Protein 4V0K (pdb70)

GO terms:
  GO:0005515 protein binding (F, IPI)

InterPro domains:
  IPR005225 Small GTP-binding domain [TIGR00231] (16-172)
  IPR006689 Small GTPase superfamily, ARF/SAR type [PF00025] (7-178)
  IPR006689 Small GTPase superfamily, ARF/SAR type [PR00328] (19-42)
  IPR006689 Small GTPase superfamily, ARF/SAR type [PR00328] (76-101)
  IPR006689 Small GTPase superfamily, ARF/SAR type [PR00328] (121-142)
  IPR006689 Small GTPase superfamily, ARF/SAR type [SM00178] (1-179)
  IPR024156 Small GTPase superfamily, ARF type [PTHR11711] (5-176)
  IPR027417 P-loop containing nucleoside triphosphate hydrolase [G3DSA:3.40.50.300] (5-180)
  IPR027417 P-loop containing nucleoside triphosphate hydrolase [SSF52540] (14-179)

Solvent-accessible surface area: 15729 Å² total; per-residue (Å²): 114,42,32,2,3,0,0,0,7,50,99,4,16,6,100,57,0,4,122,125,38,71,101,48,104,51,81,108,19,127,106,65,102,27,20,2,18,9,5,57,0,36,49,52,49,73,80,38,98,82,1,24,123,77,0,144,103,0,25,0,0,0,0,1,6,18,1,28,36,67,144,76,7,104,65,4,83,61,1,3,53,68,0,36,165,47,112,60,12,120,140,19,10,1,0,1,0,1,4,43,80,79,72,133,104,26,34,59,41,114,79,0,11,145,37,1,14,0,90,116,15,47,37,13,47,48,32,10,3,49,0,15,5,141,87,14,100,17,4,96,140,0,16,79,30,5,49,92,18,50,145,120,43,36,2,3,0,0,0,10,52,103,3,16,6,102,56,0,6,79,121,24,94,85,62,129,104,91,92,92,176,123,76,124,96,140,46,41,68,39,82,74,23,125,67,62,110,27,29,2,13,9,4,56,1,38,49,51,52,179,49,38,97,78,1,26,112,88,0,134,99,0,30,0,0,0,0,1,5,19,2,28,39,61,151,76,8,105,63,4,88,59,1,3,53,67,0,34,169,48,111,60,12,119,138,18,7,0,0,0,0,1,4,42,46,52,70,61,110,26,37,21,11,76,81,0,8,138,30,1,15,0,105,116,15,183,69,27,58,60,52,8,19,38,0,15,4,134,84,16,72,22,4,95,60,0,15,78,33,7,51,126,90,48,147

Structure (mmCIF, N/CA/C/O backbone):
data_4V0K
#
_entry.id   4V0K
#
_cell.length_a   65.725
_cell.length_b   65.725
_cell.length_c   185.377
_cell.angle_alpha   90.00
_cell.angle_beta   90.00
_cell.angle_gamma   120.00
#
_symmetry.space_group_name_H-M   'P 32 2 1'
#
loop_
_entity.id
_entity.type
_entity.pdbx_description
1 polymer 'ARF-LIKE SMALL GTPASE'
2 non-polymer "GUANOSINE-5'-DIPHOSPHATE"
3 non-polymer 'CADMIUM ION'
4 water water
#
loop_
_atom_site.group_PDB
_atom_site.id
_atom_site.type_symbol
_atom_site.label_atom_id
_atom_site.label_alt_id
_atom_site.label_comp_id
_atom_site.label_asym_id
_atom_site.label_entity_id
_atom_site.label_seq_id
_atom_site.pdbx_PDB_ins_code
_atom_site.Cartn_x
_atom_site.Cartn_y
_atom_site.Cartn_z
_atom_site.occupancy
_atom_site.B_iso_or_equiv
_atom_site.auth_seq_id
_atom_site.auth_comp_id
_atom_site.auth_asym_id
_atom_site.auth_atom_id
_atom_site.pdbx_PDB_model_num
ATOM 1 N N . LYS A 1 6 ? 30.664 -20.556 -38.588 1.00 37.28 17 LYS A N 1
ATOM 2 C CA . LYS A 1 6 ? 31.340 -19.259 -38.619 1.00 36.19 17 LYS A CA 1
ATOM 3 C C . LYS A 1 6 ? 31.123 -18.426 -37.362 1.00 34.89 17 LYS A C 1
ATOM 4 O O . LYS A 1 6 ? 30.010 -18.325 -36.844 1.00 39.24 17 LYS A O 1
ATOM 6 N N . VAL A 1 7 ? 32.212 -17.868 -36.851 1.00 28.61 18 VAL A N 1
ATOM 7 C CA . VAL A 1 7 ? 32.133 -16.967 -35.719 1.00 25.86 18 VAL A CA 1
ATOM 8 C C . VAL A 1 7 ? 32.251 -15.553 -36.281 1.00 24.42 18 VAL A C 1
ATOM 9 O O . VAL A 1 7 ? 33.281 -15.196 -36.868 1.00 26.59 18 VAL A O 1
ATOM 13 N N . ASN A 1 8 ? 31.195 -14.759 -36.126 1.00 23.82 19 ASN A N 1
ATOM 14 C CA . ASN A 1 8 ? 31.157 -13.426 -36.706 1.00 23.90 19 ASN A CA 1
ATOM 15 C C . ASN A 1 8 ? 31.491 -12.337 -35.709 1.00 23.17 19 ASN A C 1
ATOM 16 O O . ASN A 1 8 ? 30.794 -12.163 -34.697 1.00 25.08 19 ASN A O 1
ATOM 21 N N . VAL A 1 9 ? 32.559 -11.600 -35.997 1.00 21.00 20 VAL A N 1
ATOM 22 C CA . VAL A 1 9 ? 32.970 -10.485 -35.144 1.00 20.61 20 VAL A CA 1
ATOM 23 C C . VAL A 1 9 ? 32.849 -9.199 -35.953 1.00 22.04 20 VAL A C 1
ATOM 24 O O . VAL A 1 9 ? 33.476 -9.078 -36.997 1.00 24.61 20 VAL A O 1
ATOM 28 N N . LEU A 1 10 ? 32.027 -8.252 -35.497 1.00 22.75 21 LEU A N 1
ATOM 29 C CA . LEU A 1 10 ? 31.946 -6.962 -36.172 1.00 21.88 21 LEU A CA 1
ATOM 30 C C . LEU A 1 10 ? 33.079 -6.080 -35.691 1.00 22.77 21 LEU A C 1
ATOM 31 O O . LEU A 1 10 ? 33.404 -6.076 -34.506 1.00 23.98 21 LEU A O 1
ATOM 36 N N . VAL A 1 11 ? 33.686 -5.347 -36.621 1.00 22.46 22 VAL A N 1
ATOM 37 C CA . VAL A 1 11 ? 34.718 -4.393 -36.259 1.00 23.12 22 VAL A CA 1
ATOM 38 C C . VAL A 1 11 ? 34.240 -3.033 -36.708 1.00 23.56 22 VAL A C 1
ATOM 39 O O . VAL A 1 11 ? 34.125 -2.774 -37.919 1.00 25.84 22 VAL A O 1
ATOM 43 N N . VAL A 1 12 ? 33.926 -2.181 -35.730 1.00 22.49 23 VAL A N 1
ATOM 44 C CA . VAL A 1 12 ? 33.169 -0.966 -35.977 1.00 23.20 23 VAL A CA 1
ATOM 45 C C . VAL A 1 12 ? 33.810 0.256 -35.330 1.00 23.70 23 VAL A C 1
ATOM 46 O O . VAL A 1 12 ? 34.891 0.171 -34.729 1.00 23.95 23 VAL A O 1
ATOM 50 N N . GLY A 1 13 ? 33.135 1.395 -35.450 1.00 23.43 24 GLY A N 1
ATOM 51 C CA . GLY A 1 13 ? 33.652 2.653 -34.955 1.00 24.39 24 GLY A CA 1
ATOM 52 C C . GLY A 1 13 ? 33.526 3.695 -36.046 1.00 25.44 24 GLY A C 1
ATOM 53 O O . GLY A 1 13 ? 33.219 3.365 -37.202 1.00 27.96 24 GLY A O 1
ATOM 54 N N . LEU A 1 14 ? 33.781 4.950 -35.705 1.00 26.16 25 LEU A N 1
ATOM 55 C CA . LEU A 1 14 ? 33.766 5.997 -36.714 1.00 27.67 25 LEU A CA 1
ATOM 56 C C . LEU A 1 14 ? 34.957 5.872 -37.648 1.00 29.59 25 LEU A C 1
ATOM 57 O O . LEU A 1 14 ? 35.943 5.201 -37.334 1.00 29.98 25 LEU A O 1
ATOM 62 N N . ASP A 1 15 ? 34.857 6.507 -38.811 1.00 30.98 26 ASP A N 1
ATOM 63 C CA . ASP A 1 15 ? 36.008 6.608 -39.693 1.00 32.92 26 ASP A CA 1
ATOM 64 C C . ASP A 1 15 ? 37.164 7.293 -38.968 1.00 33.53 26 ASP A C 1
ATOM 65 O O . ASP A 1 15 ? 36.930 8.116 -38.066 1.00 34.56 26 ASP A O 1
ATOM 70 N N . ASN A 1 16 ? 38.390 6.934 -39.357 1.00 30.29 27 ASN A N 1
ATOM 71 C CA . ASN A 1 16 ? 39.619 7.507 -38.803 1.00 31.31 27 ASN A CA 1
ATOM 72 C C . ASN A 1 16 ? 39.986 6.986 -37.423 1.00 29.89 27 ASN A C 1
ATOM 73 O O . ASN A 1 16 ? 40.930 7.477 -36.806 1.00 34.35 27 ASN A O 1
ATOM 78 N N . SER A 1 17 ? 39.245 5.994 -36.935 1.00 29.19 28 SER A N 1
ATOM 79 C CA . SER A 1 17 ? 39.523 5.444 -35.620 1.00 28.92 28 SER A CA 1
ATOM 80 C C . SER A 1 17 ? 40.740 4.521 -35.651 1.00 30.42 28 SER A C 1
ATOM 81 O O . SER A 1 17 ? 41.446 4.391 -34.644 1.00 29.44 28 SER A O 1
ATOM 84 N N . GLY A 1 18 ? 40.985 3.896 -36.801 1.00 31.33 29 GLY A N 1
ATOM 85 C CA . GLY A 1 18 ? 42.144 3.039 -36.981 1.00 31.63 29 GLY A CA 1
ATOM 86 C C . GLY A 1 18 ? 41.820 1.573 -37.211 1.00 31.05 29 GLY A C 1
ATOM 87 O O . GLY A 1 18 ? 42.715 0.725 -37.130 1.00 31.80 29 GLY A O 1
ATOM 88 N N . LYS A 1 19 ? 40.559 1.261 -37.508 1.00 30.10 30 LYS A N 1
ATOM 89 C CA . LYS A 1 19 ? 40.126 -0.138 -37.549 1.00 29.02 30 LYS A CA 1
ATOM 90 C C . LYS A 1 19 ? 40.745 -0.910 -38.708 1.00 30.71 30 LYS A C 1
ATOM 91 O O . LYS A 1 19 ? 41.106 -2.083 -38.561 1.00 30.34 30 LYS A O 1
ATOM 97 N N . THR A 1 20 ? 40.872 -0.275 -39.867 1.00 32.24 31 THR A N 1
ATOM 98 C CA . THR A 1 20 ? 41.501 -0.964 -40.991 1.00 33.96 31 THR A CA 1
ATOM 99 C C . THR A 1 20 ? 42.965 -1.279 -40.692 1.00 33.26 31 THR A C 1
ATOM 100 O O . THR A 1 20 ? 43.438 -2.383 -40.982 1.00 36.12 31 THR A O 1
ATOM 104 N N . THR A 1 21 ? 43.654 -0.328 -40.068 1.00 33.91 32 THR A N 1
ATOM 105 C CA . THR A 1 21 ? 45.047 -0.506 -39.674 1.00 35.07 32 THR A CA 1
ATOM 106 C C . THR A 1 21 ? 45.217 -1.654 -38.676 1.00 33.13 32 THR A C 1
ATOM 107 O O . THR A 1 21 ? 46.134 -2.478 -38.805 1.00 33.65 32 THR A O 1
ATOM 111 N N . ILE A 1 22 ? 44.320 -1.731 -37.698 1.00 32.61 33 ILE A N 1
ATOM 112 C CA . ILE A 1 22 ? 44.383 -2.794 -36.698 1.00 29.93 33 ILE A CA 1
ATOM 113 C C . ILE A 1 22 ? 44.109 -4.175 -37.290 1.00 31.81 33 ILE A C 1
ATOM 114 O O . ILE A 1 22 ? 44.850 -5.129 -37.034 1.00 32.69 33 ILE A O 1
ATOM 119 N N . ILE A 1 23 ? 43.058 -4.279 -38.097 1.00 31.95 34 ILE A N 1
ATOM 120 C CA . ILE A 1 23 ? 42.662 -5.573 -38.649 1.00 34.12 34 ILE A CA 1
ATOM 121 C C . ILE A 1 23 ? 43.674 -6.075 -39.679 1.00 35.65 34 ILE A C 1
ATOM 122 O O . ILE A 1 23 ? 43.840 -7.284 -39.859 1.00 37.49 34 ILE A O 1
ATOM 127 N N . GLU A 1 24 ? 44.391 -5.151 -40.312 1.00 35.83 35 GLU A N 1
ATOM 128 C CA . GLU A 1 24 ? 45.443 -5.528 -41.253 1.00 39.18 35 GLU A CA 1
ATOM 129 C C . GLU A 1 24 ? 46.528 -6.365 -40.563 1.00 39.71 35 GLU A C 1
ATOM 130 O O . GLU A 1 24 ? 47.108 -7.275 -41.173 1.00 41.95 35 GLU A O 1
ATOM 136 N N . ARG A 1 25 ? 46.773 -6.071 -39.288 1.00 41.21 36 ARG A N 1
ATOM 137 C CA . ARG A 1 25 ? 47.725 -6.816 -38.461 1.00 41.13 36 ARG A CA 1
ATOM 138 C C . ARG A 1 25 ? 47.314 -8.280 -38.355 1.00 39.86 36 ARG A C 1
ATOM 139 O O . ARG A 1 25 ? 48.157 -9.164 -38.217 1.00 40.98 36 ARG A O 1
ATOM 147 N N . LEU A 1 26 ? 46.008 -8.520 -38.372 1.00 39.50 37 LEU A N 1
ATOM 148 C CA . LEU A 1 26 ? 45.471 -9.842 -38.089 1.00 40.38 37 LEU A CA 1
ATOM 149 C C . LEU A 1 26 ? 45.458 -10.765 -39.307 1.00 42.55 37 LEU A C 1
ATOM 150 O O . LEU A 1 26 ? 45.418 -11.985 -39.163 1.00 43.32 37 LEU A O 1
ATOM 155 N N . LYS A 1 27 ? 45.434 -10.170 -40.496 1.00 43.60 38 LYS A N 1
ATOM 156 C CA . LYS A 1 27 ? 45.508 -10.911 -41.744 1.00 45.50 38 LYS A CA 1
ATOM 157 C C . LYS A 1 27 ? 45.731 -9.935 -42.892 1.00 47.36 38 LYS A C 1
ATOM 158 O O . LYS A 1 27 ? 44.794 -9.252 -43.321 1.00 49.26 38 LYS A O 1
ATOM 160 N N . GLY A 1 41 ? 29.618 5.099 -51.571 1.00 44.38 52 GLY A N 1
ATOM 161 C CA . GLY A 1 41 ? 28.511 4.730 -50.707 1.00 41.15 52 GLY A CA 1
ATOM 162 C C . GLY A 1 41 ? 28.980 3.968 -49.489 1.00 38.48 52 GLY A C 1
ATOM 163 O O . GLY A 1 41 ? 30.138 4.095 -49.084 1.00 38.55 52 GLY A O 1
ATOM 164 N N . PHE A 1 42 ? 28.085 3.188 -48.891 1.00 35.81 53 PHE A N 1
ATOM 165 C CA . PHE A 1 42 ? 28.457 2.350 -47.752 1.00 34.59 53 PHE A CA 1
ATOM 166 C C . PHE A 1 42 ? 29.301 1.145 -48.187 1.00 36.34 53 PHE A C 1
ATOM 167 O O . PHE A 1 42 ? 28.954 0.446 -49.143 1.00 38.99 53 PHE A O 1
ATOM 175 N N . THR A 1 43 ? 30.406 0.918 -47.476 1.00 36.73 54 THR A N 1
ATOM 176 C CA . THR A 1 43 ? 31.394 -0.104 -47.828 1.00 37.78 54 THR A CA 1
ATOM 177 C C . THR A 1 43 ? 31.770 -0.989 -46.645 1.00 36.73 54 THR A C 1
ATOM 178 O O . THR A 1 43 ? 31.871 -0.508 -45.513 1.00 38.29 54 THR A O 1
ATOM 182 N N . VAL A 1 44 ? 31.925 -2.290 -46.901 1.00 36.32 55 VAL A N 1
ATOM 183 C CA . VAL A 1 44 ? 32.344 -3.228 -45.868 1.00 36.64 55 VAL A CA 1
ATOM 184 C C . VAL A 1 44 ? 33.564 -4.031 -46.339 1.00 37.65 55 VAL A C 1
ATOM 185 O O . VAL A 1 44 ? 33.700 -4.326 -47.532 1.00 39.02 55 VAL A O 1
ATOM 189 N N . ASP A 1 45 ? 34.449 -4.380 -45.410 1.00 36.90 56 ASP A N 1
ATOM 190 C CA . ASP A 1 45 ? 35.544 -5.301 -45.701 1.00 35.79 56 ASP A CA 1
ATOM 191 C C . ASP A 1 45 ? 35.417 -6.564 -44.857 1.00 36.10 56 ASP A C 1
ATOM 192 O O . ASP A 1 45 ? 34.962 -6.526 -43.712 1.00 36.16 56 ASP A O 1
ATOM 197 N N . GLU A 1 46 ? 35.790 -7.688 -45.450 1.00 36.44 57 GLU A N 1
ATOM 198 C CA . GLU A 1 46 ? 35.733 -8.964 -44.764 1.00 36.43 57 GLU A CA 1
ATOM 199 C C . GLU A 1 46 ? 37.113 -9.577 -44.604 1.00 34.23 57 GLU A C 1
ATOM 200 O O . GLU A 1 46 ? 37.898 -9.640 -45.561 1.00 36.11 57 GLU A O 1
ATOM 206 N N . VAL A 1 47 ? 37.417 -10.021 -43.389 1.00 29.41 58 VAL A N 1
ATOM 207 C CA . VAL A 1 47 ? 38.695 -10.662 -43.134 1.00 27.43 58 VAL A CA 1
ATOM 208 C C . VAL A 1 47 ? 38.468 -11.990 -42.420 1.00 26.86 58 VAL A C 1
ATOM 209 O O . VAL A 1 47 ? 37.905 -12.034 -41.319 1.00 26.60 58 VAL A O 1
ATOM 213 N N . GLU A 1 48 ? 38.925 -13.058 -43.071 1.00 27.12 59 GLU A N 1
ATOM 214 C CA . GLU A 1 48 ? 38.774 -14.421 -42.596 1.00 29.72 59 GLU A CA 1
ATOM 215 C C . GLU A 1 48 ? 39.986 -14.889 -41.850 1.00 30.01 59 GLU A C 1
ATOM 216 O O . GLU A 1 48 ? 41.108 -14.706 -42.327 1.00 32.73 59 GLU A O 1
ATOM 222 N N . LYS A 1 49 ? 39.767 -15.557 -40.727 1.00 29.42 60 LYS A N 1
ATOM 223 C CA . LYS A 1 49 ? 40.854 -16.202 -40.017 1.00 30.07 60 LYS A CA 1
ATOM 224 C C . LYS A 1 49 ? 40.294 -17.506 -39.457 1.00 31.09 60 LYS A C 1
ATOM 225 O O . LYS A 1 49 ? 39.833 -17.557 -38.316 1.00 31.98 60 LYS A O 1
ATOM 231 N N . GLY A 1 50 ? 40.304 -18.552 -40.284 1.00 31.32 61 GLY A N 1
ATOM 232 C CA . GLY A 1 50 ? 39.673 -19.811 -39.907 1.00 31.07 61 GLY A CA 1
ATOM 233 C C . GLY A 1 50 ? 38.181 -19.595 -39.729 1.00 31.50 61 GLY A C 1
ATOM 234 O O . GLY A 1 50 ? 37.558 -18.922 -40.547 1.00 34.61 61 GLY A O 1
ATOM 235 N N . PRO A 1 51 ? 37.599 -20.142 -38.649 1.00 29.92 62 PRO A N 1
ATOM 236 C CA . PRO A 1 51 ? 36.171 -19.949 -38.378 1.00 29.63 62 PRO A CA 1
ATOM 237 C C . PRO A 1 51 ? 35.841 -18.498 -38.031 1.00 27.63 62 PRO A C 1
ATOM 238 O O . PRO A 1 51 ? 34.666 -18.141 -38.097 1.00 30.04 62 PRO A O 1
ATOM 242 N N . LEU A 1 52 ? 36.833 -17.675 -37.690 1.00 26.92 63 LEU A N 1
ATOM 243 C CA . LEU A 1 52 ? 36.534 -16.263 -37.425 1.00 26.48 63 LEU A CA 1
ATOM 244 C C . LEU A 1 52 ? 36.373 -15.502 -38.716 1.00 27.15 63 LEU A C 1
ATOM 245 O O . LEU A 1 52 ? 37.201 -15.606 -39.617 1.00 28.37 63 LEU A O 1
ATOM 250 N N . THR A 1 53 ? 35.320 -14.698 -38.782 1.00 24.26 64 THR A N 1
ATOM 251 C CA . THR A 1 53 ? 35.188 -13.707 -39.836 1.00 25.60 64 THR A CA 1
ATOM 252 C C . THR A 1 53 ? 34.978 -12.346 -39.229 1.00 24.34 64 THR A C 1
ATOM 253 O O . THR A 1 53 ? 34.046 -12.161 -38.443 1.00 25.47 64 THR A O 1
ATOM 257 N N . PHE A 1 54 ? 35.865 -11.415 -39.576 1.00 23.66 65 PHE A N 1
ATOM 258 C CA . PHE A 1 54 ? 35.732 -10.018 -39.195 1.00 24.69 65 PHE A CA 1
ATOM 259 C C . PHE A 1 54 ? 34.960 -9.283 -40.284 1.00 26.00 65 PHE A C 1
ATOM 260 O O . PHE A 1 54 ? 35.346 -9.317 -41.455 1.00 28.70 65 PHE A O 1
ATOM 268 N N . THR A 1 55 ? 33.859 -8.637 -39.897 1.00 24.93 66 THR A N 1
ATOM 269 C CA . THR A 1 55 ? 33.111 -7.763 -40.782 1.00 25.83 66 THR A CA 1
ATOM 270 C C . THR A 1 55 ? 33.410 -6.341 -40.338 1.00 27.04 66 THR A C 1
ATOM 271 O O . THR A 1 55 ? 33.054 -5.941 -39.228 1.00 28.36 66 THR A O 1
ATOM 275 N N . VAL A 1 56 ? 34.103 -5.606 -41.204 1.00 27.55 67 VAL A N 1
ATOM 276 C CA . VAL A 1 56 ? 34.709 -4.339 -40.826 1.00 27.62 67 VAL A CA 1
ATOM 277 C C . VAL A 1 56 ? 34.043 -3.182 -41.554 1.00 28.94 67 VAL A C 1
ATOM 278 O O . VAL A 1 56 ? 34.004 -3.160 -42.789 1.00 32.29 67 VAL A O 1
ATOM 282 N N . PHE A 1 57 ? 33.535 -2.208 -40.808 1.00 27.88 68 PHE A N 1
ATOM 283 C CA . PHE A 1 57 ? 32.873 -1.071 -41.442 1.00 27.26 68 PHE A CA 1
ATOM 284 C C . PHE A 1 57 ? 32.896 0.172 -40.566 1.00 28.95 68 PHE A C 1
ATOM 285 O O . PHE A 1 57 ? 33.061 0.081 -39.353 1.00 28.18 68 PHE A O 1
ATOM 293 N N . ASP A 1 58 ? 32.716 1.330 -41.198 1.00 29.88 69 ASP A N 1
ATOM 294 C CA . ASP A 1 58 ? 32.667 2.609 -40.491 1.00 29.43 69 ASP A CA 1
ATOM 295 C C . ASP A 1 58 ? 31.241 2.999 -40.135 1.00 29.83 69 ASP A C 1
ATOM 296 O O . ASP A 1 58 ? 30.315 2.821 -40.936 1.00 31.78 69 ASP A O 1
ATOM 301 N N . MET A 1 59 ? 31.077 3.540 -38.929 1.00 28.28 70 MET A N 1
ATOM 302 C CA . MET A 1 59 ? 29.782 4.035 -38.478 1.00 26.99 70 MET A CA 1
ATOM 303 C C . MET A 1 59 ? 29.669 5.534 -38.715 1.00 29.99 70 MET A C 1
ATOM 304 O O . MET A 1 59 ? 29.162 6.276 -37.882 1.00 30.95 70 MET A O 1
ATOM 309 N N . SER A 1 60 ? 30.143 5.966 -39.869 1.00 31.34 71 SER A N 1
ATOM 310 C CA . SER A 1 60 ? 30.098 7.367 -40.242 1.00 33.72 71 SER A CA 1
ATOM 311 C C . SER A 1 60 ? 28.849 7.689 -41.059 1.00 32.31 71 SER A C 1
ATOM 312 O O . SER A 1 60 ? 28.272 6.806 -41.698 1.00 32.65 71 SER A O 1
ATOM 315 N N . GLY A 1 61 ? 28.427 8.952 -41.021 1.00 30.53 72 GLY A N 1
ATOM 316 C CA . GLY A 1 61 ? 27.305 9.395 -41.829 1.00 29.97 72 GLY A CA 1
ATOM 317 C C . GLY A 1 61 ? 25.972 9.462 -41.104 1.00 30.64 72 GLY A C 1
ATOM 318 O O . GLY A 1 61 ? 24.949 9.807 -41.711 1.00 32.66 72 GLY A O 1
ATOM 319 N N . ALA A 1 62 ? 25.983 9.146 -39.809 1.00 30.04 73 ALA A N 1
ATOM 320 C CA . ALA A 1 62 ? 24.755 9.113 -39.008 1.00 29.42 73 ALA A CA 1
ATOM 321 C C . ALA A 1 62 ? 23.675 8.238 -39.645 1.00 30.30 73 ALA A C 1
ATOM 322 O O . ALA A 1 62 ? 23.919 7.073 -39.938 1.00 30.63 73 ALA A O 1
ATOM 324 N N . GLY A 1 63 ? 22.480 8.788 -39.838 1.00 31.21 74 GLY A N 1
ATOM 325 C CA . GLY A 1 63 ? 21.375 8.015 -40.382 1.00 31.42 74 GLY A CA 1
ATOM 326 C C . GLY A 1 63 ? 21.463 7.625 -41.854 1.00 32.03 74 GLY A C 1
ATOM 327 O O . GLY A 1 63 ? 20.601 6.884 -42.333 1.00 34.63 74 GLY A O 1
ATOM 328 N N . ARG A 1 64 ? 22.479 8.100 -42.573 1.00 31.93 75 ARG A N 1
ATOM 329 C CA . ARG A 1 64 ? 22.588 7.838 -44.011 1.00 33.03 75 ARG A CA 1
ATOM 330 C C . ARG A 1 64 ? 22.651 6.351 -44.338 1.00 33.91 75 ARG A C 1
ATOM 331 O O . ARG A 1 64 ? 21.921 5.866 -45.210 1.00 36.03 75 ARG A O 1
ATOM 333 N N . TYR A 1 65 ? 23.533 5.635 -43.642 1.00 32.58 76 TYR A N 1
ATOM 334 C CA . TYR A 1 65 ? 23.753 4.212 -43.893 1.00 32.35 76 TYR A CA 1
ATOM 335 C C . TYR A 1 65 ? 23.490 3.318 -42.692 1.00 31.04 76 TYR A C 1
ATOM 336 O O . TYR A 1 65 ? 23.708 2.113 -42.771 1.00 32.09 76 TYR A O 1
ATOM 345 N N . ARG A 1 66 ? 23.072 3.906 -41.578 1.00 29.77 77 ARG A N 1
ATOM 346 C CA . ARG A 1 66 ? 22.944 3.158 -40.332 1.00 28.97 77 ARG A CA 1
ATOM 347 C C . ARG A 1 66 ? 22.082 1.911 -40.502 1.00 29.86 77 ARG A C 1
ATOM 348 O O . ARG A 1 66 ? 22.415 0.843 -39.998 1.00 29.74 77 ARG A O 1
ATOM 356 N N . THR A 1 67 ? 20.985 2.053 -41.236 1.00 31.79 78 THR A N 1
ATOM 357 C CA . THR A 1 67 ? 20.054 0.956 -41.451 1.00 31.70 78 THR A CA 1
ATOM 358 C C . THR A 1 67 ? 20.699 -0.201 -42.220 1.00 32.03 78 THR A C 1
ATOM 359 O O . THR A 1 67 ? 20.328 -1.360 -42.023 1.00 32.92 78 THR A O 1
ATOM 363 N N . LEU A 1 68 ? 21.663 0.104 -43.085 1.00 32.41 79 LEU A N 1
ATOM 364 C CA . LEU A 1 68 ? 22.407 -0.949 -43.765 1.00 30.92 79 LEU A CA 1
ATOM 365 C C . LEU A 1 68 ? 23.270 -1.748 -42.794 1.00 29.00 79 LEU A C 1
ATOM 366 O O . LEU A 1 68 ? 23.196 -2.982 -42.757 1.00 31.08 79 LEU A O 1
ATOM 371 N N . TRP A 1 69 ? 24.073 -1.066 -41.978 1.00 28.38 80 TRP A N 1
ATOM 372 C CA . TRP A 1 69 ? 24.995 -1.810 -41.123 1.00 26.67 80 TRP A CA 1
ATOM 373 C C . TRP A 1 69 ? 24.317 -2.561 -39.990 1.00 27.57 80 TRP A C 1
ATOM 374 O O . TRP A 1 69 ? 24.855 -3.553 -39.506 1.00 28.03 80 TRP A O 1
ATOM 385 N N . GLU A 1 70 ? 23.130 -2.112 -39.598 1.00 27.01 81 GLU A N 1
ATOM 386 C CA . GLU A 1 70 ? 22.371 -2.799 -38.562 1.00 26.20 81 GLU A CA 1
ATOM 387 C C . GLU A 1 70 ? 21.963 -4.203 -39.021 1.00 27.54 81 GLU A C 1
ATOM 388 O O . GLU A 1 70 ? 21.644 -5.071 -38.196 1.00 28.69 81 GLU A O 1
ATOM 394 N N . GLN A 1 71 ? 22.001 -4.441 -40.332 1.00 27.29 82 GLN A N 1
ATOM 395 C CA . GLN A 1 71 ? 21.711 -5.763 -40.870 1.00 29.22 82 GLN A CA 1
ATOM 396 C C . GLN A 1 71 ? 22.785 -6.779 -40.486 1.00 28.63 82 GLN A C 1
ATOM 397 O O . GLN A 1 71 ? 22.548 -7.985 -40.570 1.00 30.84 82 GLN A O 1
ATOM 403 N N . TYR A 1 72 ? 23.964 -6.310 -40.082 1.00 26.67 83 TYR A N 1
ATOM 404 C CA . TYR A 1 72 ? 25.028 -7.231 -39.668 1.00 25.76 83 TYR A CA 1
ATOM 405 C C . TYR A 1 72 ? 24.898 -7.654 -38.203 1.00 24.59 83 TYR A C 1
ATOM 406 O O . TYR A 1 72 ? 25.643 -8.518 -37.735 1.00 25.80 83 TYR A O 1
ATOM 415 N N . TYR A 1 73 ? 23.961 -7.054 -37.474 1.00 24.32 84 TYR A N 1
ATOM 416 C CA . TYR A 1 73 ? 23.872 -7.308 -36.034 1.00 22.03 84 TYR A CA 1
ATOM 417 C C . TYR A 1 73 ? 23.385 -8.706 -35.682 1.00 24.46 84 TYR A C 1
ATOM 418 O O . TYR A 1 73 ? 23.912 -9.333 -34.757 1.00 23.97 84 TYR A O 1
ATOM 427 N N . ARG A 1 74 ? 22.392 -9.198 -36.420 1.00 25.77 85 ARG A N 1
ATOM 428 C CA . ARG A 1 74 ? 21.713 -10.444 -36.056 1.00 26.91 85 ARG A CA 1
ATOM 429 C C . ARG A 1 74 ? 22.658 -11.628 -35.841 1.00 27.69 85 ARG A C 1
ATOM 430 O O . ARG A 1 74 ? 22.485 -12.401 -34.890 1.00 28.10 85 ARG A O 1
ATOM 438 N N . GLU A 1 75 ? 23.669 -11.750 -36.698 1.00 25.62 86 GLU A N 1
ATOM 439 C CA . GLU A 1 75 ? 24.605 -12.866 -36.632 1.00 27.33 86 GLU A CA 1
ATOM 440 C C . GLU A 1 75 ? 25.889 -12.530 -35.863 1.00 24.94 86 GLU A C 1
ATOM 441 O O . GLU A 1 75 ? 26.780 -13.369 -35.749 1.00 25.23 86 GLU A O 1
ATOM 447 N N . ALA A 1 76 ? 25.985 -11.314 -35.327 1.00 23.58 87 ALA A N 1
ATOM 448 C CA . ALA A 1 76 ? 27.197 -10.903 -34.609 1.00 23.73 87 ALA A CA 1
ATOM 449 C C . ALA A 1 76 ? 27.410 -11.695 -33.317 1.00 22.74 87 ALA A C 1
ATOM 450 O O . ALA A 1 76 ? 26.519 -11.741 -32.463 1.00 25.01 87 ALA A O 1
ATOM 452 N N . ASP A 1 77 ? 28.599 -12.287 -33.166 1.00 21.80 88 ASP A N 1
ATOM 453 C CA . ASP A 1 77 ? 28.949 -13.047 -31.962 1.00 21.43 88 ASP A CA 1
ATOM 454 C C . ASP A 1 77 ? 29.810 -12.242 -31.004 1.00 20.95 88 ASP A C 1
ATOM 455 O O . ASP A 1 77 ? 30.020 -12.646 -29.854 1.00 21.88 88 ASP A O 1
ATOM 460 N N . ALA A 1 78 ? 30.321 -11.114 -31.483 1.00 20.49 89 ALA A N 1
ATOM 461 C CA . ALA A 1 78 ? 31.145 -10.220 -30.668 1.00 19.92 89 ALA A CA 1
ATOM 462 C C . ALA A 1 78 ? 31.371 -8.951 -31.460 1.00 18.79 89 ALA A C 1
ATOM 463 O O . ALA A 1 78 ? 31.167 -8.928 -32.688 1.00 20.23 89 ALA A O 1
ATOM 465 N N . VAL A 1 79 ? 31.788 -7.896 -30.768 1.00 19.50 90 VAL A N 1
ATOM 466 C CA . VAL A 1 79 ? 32.043 -6.616 -31.412 1.00 19.93 90 VAL A CA 1
ATOM 467 C C . VAL A 1 79 ? 33.394 -6.079 -30.980 1.00 19.35 90 VAL A C 1
ATOM 468 O O . VAL A 1 79 ? 33.739 -6.134 -29.797 1.00 19.76 90 VAL A O 1
ATOM 472 N N . VAL A 1 80 ? 34.151 -5.565 -31.950 1.00 18.65 91 VAL A N 1
ATOM 473 C CA . VAL A 1 80 ? 35.339 -4.774 -31.662 1.00 19.21 91 VAL A CA 1
ATOM 474 C C . VAL A 1 80 ? 34.986 -3.346 -32.006 1.00 20.05 91 VAL A C 1
ATOM 475 O O . VAL A 1 80 ? 34.700 -3.045 -33.168 1.00 21.10 91 VAL A O 1
ATOM 479 N N . PHE A 1 81 ? 34.971 -2.474 -31.002 1.00 18.61 92 PHE A N 1
ATOM 480 C CA . PHE A 1 81 ? 34.614 -1.073 -31.206 1.00 20.01 92 PHE A CA 1
ATOM 481 C C . PHE A 1 81 ? 35.878 -0.239 -31.114 1.00 20.97 92 PHE A C 1
ATOM 482 O O . PHE A 1 81 ? 36.456 -0.105 -30.034 1.00 21.54 92 PHE A O 1
ATOM 490 N N . VAL A 1 82 ? 36.314 0.306 -32.252 1.00 20.73 93 VAL A N 1
ATOM 491 C CA . VAL A 1 82 ? 37.562 1.049 -32.307 1.00 22.57 93 VAL A CA 1
ATOM 492 C C . VAL A 1 82 ? 37.315 2.547 -32.164 1.00 23.67 93 VAL A C 1
ATOM 493 O O . VAL A 1 82 ? 36.483 3.111 -32.870 1.00 25.75 93 VAL A O 1
ATOM 497 N N . VAL A 1 83 ? 38.036 3.180 -31.241 1.00 23.64 94 VAL A N 1
ATOM 498 C CA . VAL A 1 83 ? 37.892 4.603 -30.966 1.00 25.44 94 VAL A CA 1
ATOM 499 C C . VAL A 1 83 ? 39.241 5.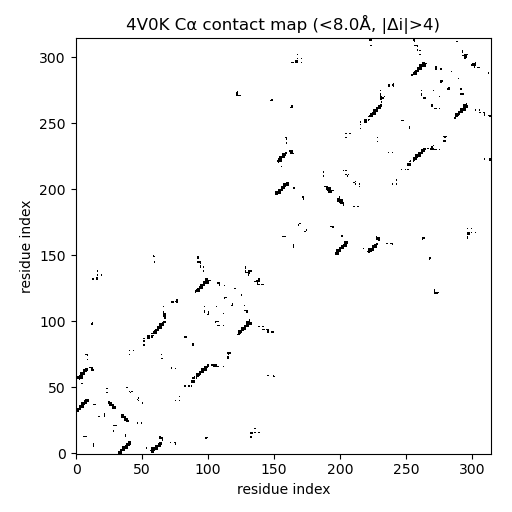316 -31.093 1.00 26.08 94 VAL A C 1
ATOM 500 O O . VAL A 1 83 ? 40.261 4.802 -30.631 1.00 26.57 94 VAL A O 1
ATOM 504 N N . ASP A 1 84 ? 39.253 6.482 -31.737 1.00 26.47 95 ASP A N 1
ATOM 505 C CA . ASP A 1 84 ? 40.426 7.347 -31.707 1.00 29.30 95 ASP A CA 1
ATOM 506 C C . ASP A 1 84 ? 40.480 8.034 -30.344 1.00 28.94 95 ASP A C 1
ATOM 507 O O . ASP A 1 84 ? 39.681 8.941 -30.067 1.00 29.80 95 ASP A O 1
ATOM 512 N N . SER A 1 85 ? 41.442 7.618 -29.522 1.00 30.88 96 SER A N 1
ATOM 513 C CA . SER A 1 85 ? 41.593 8.101 -28.151 1.00 32.13 96 SER A CA 1
ATOM 514 C C . SER A 1 85 ? 41.827 9.599 -28.057 1.00 32.37 96 SER A C 1
ATOM 515 O O . SER A 1 85 ? 41.649 10.187 -26.989 1.00 34.36 96 SER A O 1
ATOM 518 N N . ALA A 1 86 ? 42.257 10.197 -29.164 1.00 31.88 97 ALA A N 1
ATOM 519 C CA . ALA A 1 86 ? 42.665 11.597 -29.202 1.00 34.49 97 ALA A CA 1
ATOM 520 C C . ALA A 1 86 ? 41.654 12.524 -29.897 1.00 36.03 97 ALA A C 1
ATOM 521 O O . ALA A 1 86 ? 41.962 13.687 -30.166 1.00 38.02 97 ALA A O 1
ATOM 523 N N . ASP A 1 87 ? 40.460 12.016 -30.196 1.00 34.96 98 ASP A N 1
ATOM 524 C CA . ASP A 1 87 ? 39.451 12.790 -30.934 1.00 33.80 98 ASP A CA 1
ATOM 525 C C . ASP A 1 87 ? 38.131 12.952 -30.169 1.00 33.36 98 ASP A C 1
ATOM 526 O O . ASP A 1 87 ? 37.217 12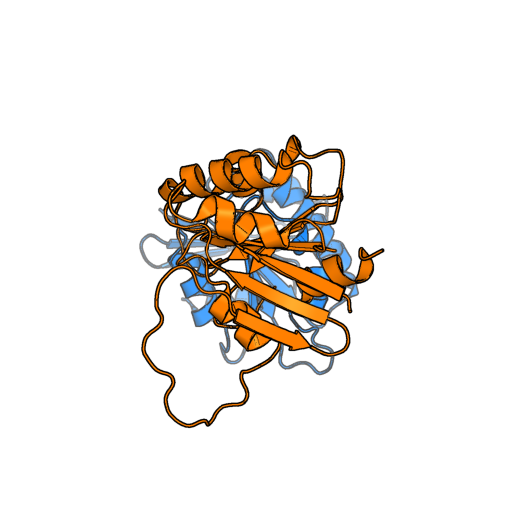.145 -30.326 1.00 31.68 98 ASP A O 1
ATOM 531 N N . LYS A 1 88 ? 38.047 13.989 -29.337 1.00 33.15 99 LYS A N 1
ATOM 532 C CA . LYS A 1 88 ? 36.883 14.218 -28.477 1.00 33.27 99 LYS A CA 1
ATOM 533 C C . LYS A 1 88 ? 35.565 14.433 -29.222 1.00 33.40 99 LYS A C 1
ATOM 534 O O . LYS A 1 88 ? 34.542 13.860 -28.854 1.00 32.42 99 LYS A O 1
ATOM 536 N N . LEU A 1 89 ? 35.596 15.245 -30.273 1.00 32.54 100 LEU A N 1
ATOM 537 C CA . LEU A 1 89 ? 34.394 15.571 -31.025 1.00 36.03 100 LEU A CA 1
ATOM 538 C C . LEU A 1 89 ? 33.714 14.345 -31.580 1.00 37.58 100 LEU A C 1
ATOM 539 O O . LEU A 1 89 ? 32.489 14.199 -31.525 1.00 38.82 100 LEU A O 1
ATOM 544 N N . ARG A 1 90 ? 34.531 13.458 -32.118 1.00 35.97 101 ARG A N 1
ATOM 545 C CA . ARG A 1 90 ? 33.995 12.283 -32.743 1.00 37.03 101 ARG A CA 1
ATOM 546 C C . ARG A 1 90 ? 33.613 11.266 -31.687 1.00 32.92 101 ARG A C 1
ATOM 547 O O . ARG A 1 90 ? 32.826 10.368 -31.943 1.00 36.16 101 ARG A O 1
ATOM 555 N N . MET A 1 91 ? 34.134 11.436 -30.477 1.00 28.56 102 MET A N 1
ATOM 556 C CA . MET A 1 91 ? 33.698 10.584 -29.388 1.00 27.92 102 MET A CA 1
ATOM 557 C C . MET A 1 91 ? 32.227 10.841 -29.048 1.00 25.18 102 MET A C 1
ATOM 558 O O . MET A 1 91 ? 31.528 9.941 -28.585 1.00 25.47 102 MET A O 1
ATOM 563 N N . VAL A 1 92 ? 31.752 12.062 -29.297 1.00 24.68 103 VAL A N 1
ATOM 564 C CA . VAL A 1 92 ? 30.335 12.366 -29.129 1.00 23.20 103 VAL A CA 1
ATOM 565 C C . VAL A 1 92 ? 29.496 11.529 -30.090 1.00 22.71 103 VAL A C 1
ATOM 566 O O . VAL A 1 92 ? 28.537 10.863 -29.681 1.00 22.07 103 VAL A O 1
ATOM 570 N N . VAL A 1 93 ? 29.882 11.525 -31.363 1.00 23.25 104 VAL A N 1
ATOM 571 C CA . VAL A 1 93 ? 29.158 10.741 -32.356 1.00 22.83 104 VAL A CA 1
ATOM 572 C C . VAL A 1 93 ? 29.376 9.244 -32.119 1.00 22.00 104 VAL A C 1
ATOM 573 O O . VAL A 1 93 ? 28.444 8.455 -32.274 1.00 22.32 104 VAL A O 1
ATOM 577 N N . ALA A 1 94 ? 30.588 8.851 -31.718 1.00 21.49 105 ALA A N 1
ATOM 578 C CA . ALA A 1 94 ? 30.859 7.449 -31.430 1.00 20.08 105 ALA A CA 1
ATOM 579 C C . ALA A 1 94 ? 29.941 6.914 -30.336 1.00 19.27 105 ALA A C 1
ATOM 580 O O . ALA A 1 94 ? 29.428 5.792 -30.445 1.00 19.55 105 ALA A O 1
ATOM 582 N N . ARG A 1 95 ? 29.748 7.701 -29.278 1.00 18.61 106 ARG A N 1
ATOM 583 C CA . ARG A 1 95 ? 28.848 7.304 -28.212 1.00 18.06 106 ARG A CA 1
ATOM 584 C C . ARG A 1 95 ? 27.426 7.082 -28.730 1.00 17.93 106 ARG A C 1
ATOM 585 O O . ARG A 1 95 ? 26.774 6.089 -28.399 1.00 18.69 106 ARG A O 1
ATOM 593 N N . ASP A 1 96 ? 26.950 8.005 -29.556 1.00 19.09 107 ASP A N 1
ATOM 594 C CA . ASP A 1 96 ? 25.627 7.878 -30.124 1.00 18.80 107 ASP A CA 1
ATOM 595 C C . ASP A 1 96 ? 25.483 6.599 -30.956 1.00 19.74 107 ASP A C 1
ATOM 596 O O . ASP A 1 96 ? 24.517 5.839 -30.792 1.00 20.42 107 ASP A O 1
ATOM 601 N N . GLU A 1 97 ? 26.444 6.345 -31.838 1.00 20.08 108 GLU A N 1
ATOM 602 C CA . GLU A 1 97 ? 26.341 5.167 -32.691 1.00 20.66 108 GLU A CA 1
ATOM 603 C C . GLU A 1 97 ? 26.432 3.891 -31.876 1.00 19.39 108 GLU A C 1
ATOM 604 O O . GLU A 1 97 ? 25.774 2.895 -32.195 1.00 20.36 108 GLU A O 1
ATOM 610 N N . MET A 1 98 ? 27.235 3.925 -30.815 1.00 18.83 109 MET A N 1
ATOM 611 C CA . MET A 1 98 ? 27.336 2.800 -29.899 1.00 19.27 109 MET A CA 1
ATOM 612 C C . MET A 1 98 ? 25.997 2.522 -29.222 1.00 20.50 109 MET A C 1
ATOM 613 O O . MET A 1 98 ? 25.599 1.358 -29.057 1.00 19.62 109 MET A O 1
ATOM 618 N N . GLU A 1 99 ? 25.311 3.590 -28.821 1.00 19.66 110 GLU A N 1
ATOM 619 C CA . GLU A 1 99 ? 24.018 3.460 -28.175 1.00 18.77 110 GLU A CA 1
ATOM 620 C C . GLU A 1 99 ? 22.966 2.882 -29.130 1.00 21.38 110 GLU A C 1
ATOM 621 O O . GLU A 1 99 ? 22.164 2.028 -28.732 1.00 22.62 110 GLU A O 1
ATOM 627 N N . HIS A 1 100 ? 22.973 3.314 -30.389 1.00 21.45 111 HIS A N 1
ATOM 628 C CA . HIS A 1 100 ? 22.081 2.704 -31.377 1.00 22.40 111 HIS A CA 1
ATOM 629 C C . HIS A 1 100 ? 22.320 1.213 -31.474 1.00 22.73 111 HIS A C 1
ATOM 630 O O . HIS A 1 100 ? 21.368 0.429 -31.547 1.00 22.74 111 HIS A O 1
ATOM 637 N N . MET A 1 101 ? 23.593 0.828 -31.489 1.00 21.54 112 MET A N 1
ATOM 638 C CA . MET A 1 101 ? 23.971 -0.570 -31.573 1.00 21.88 112 MET A CA 1
ATOM 639 C C . MET A 1 101 ? 23.466 -1.362 -30.374 1.00 23.19 112 MET A C 1
ATOM 640 O O . MET A 1 101 ? 22.852 -2.414 -30.548 1.00 22.77 112 MET A O 1
ATOM 645 N N . LEU A 1 102 ? 23.740 -0.863 -29.168 1.00 21.20 113 LEU A N 1
ATOM 646 C CA . LEU A 1 102 ? 23.319 -1.529 -27.944 1.00 23.25 113 LEU A CA 1
ATOM 647 C C . LEU A 1 102 ? 21.804 -1.685 -27.847 1.00 23.24 113 LEU A C 1
ATOM 648 O O . LEU A 1 102 ? 21.310 -2.684 -27.331 1.00 24.67 113 LEU A O 1
ATOM 653 N N . LYS A 1 103 ? 21.067 -0.706 -28.356 1.00 24.45 114 LYS A N 1
ATOM 654 C CA . LYS A 1 103 ? 19.614 -0.742 -28.245 1.00 24.95 114 LYS A CA 1
ATOM 655 C C . LYS A 1 103 ? 18.930 -1.512 -29.363 1.00 26.98 114 LYS A C 1
ATOM 656 O O . LYS A 1 103 ? 17.722 -1.748 -29.308 1.00 28.70 114 LYS A O 1
ATOM 662 N N . HIS A 1 104 ? 19.684 -1.882 -30.391 1.00 25.91 115 HIS A N 1
ATOM 663 C CA . HIS A 1 104 ? 19.085 -2.558 -31.535 1.00 27.49 115 HIS A CA 1
ATOM 664 C C . HIS A 1 104 ? 18.626 -3.967 -31.173 1.00 27.94 115 HIS A C 1
ATOM 665 O O . HIS A 1 104 ? 19.370 -4.724 -30.547 1.00 28.87 115 HIS A O 1
ATOM 672 N N . SER A 1 105 ? 17.419 -4.325 -31.599 1.00 29.93 116 SER A N 1
ATOM 673 C CA . SER A 1 105 ? 16.812 -5.580 -31.172 1.00 31.56 116 SER A CA 1
ATOM 674 C C . SER A 1 105 ? 17.532 -6.805 -31.732 1.00 31.02 116 SER A C 1
ATOM 675 O O . SER A 1 105 ? 17.383 -7.908 -31.198 1.00 32.79 116 SER A O 1
ATOM 678 N N . ASN A 1 106 ? 18.311 -6.625 -32.797 1.00 27.16 117 ASN A N 1
ATOM 679 C CA . ASN A 1 106 ? 19.050 -7.745 -33.385 1.00 26.23 117 ASN A CA 1
ATOM 680 C C . ASN A 1 106 ? 20.445 -7.947 -32.804 1.00 25.26 117 ASN A C 1
ATOM 681 O O . ASN A 1 106 ? 21.068 -8.982 -33.043 1.00 26.46 117 ASN A O 1
ATOM 686 N N . MET A 1 107 ? 20.931 -6.974 -32.038 1.00 24.02 118 MET A N 1
ATOM 687 C CA . MET A 1 107 ? 22.213 -7.131 -31.364 1.00 23.05 118 MET A CA 1
ATOM 688 C C . MET A 1 107 ? 22.029 -7.911 -30.070 1.00 22.38 118 MET A C 1
ATOM 689 O O . MET A 1 107 ? 21.391 -7.432 -29.131 1.00 24.65 118 MET A O 1
ATOM 694 N N . ARG A 1 108 ? 22.574 -9.123 -30.036 1.00 22.06 119 ARG A N 1
ATOM 695 C CA . ARG A 1 108 ? 22.519 -9.942 -28.838 1.00 22.15 119 ARG A CA 1
ATOM 696 C C . ARG A 1 108 ? 23.512 -9.400 -27.815 1.00 22.28 119 ARG A C 1
ATOM 697 O O . ARG A 1 108 ? 24.325 -8.517 -28.132 1.00 22.03 119 ARG A O 1
ATOM 705 N N . LYS A 1 109 ? 23.425 -9.896 -26.585 1.00 23.27 120 LYS A N 1
ATOM 706 C CA . LYS A 1 109 ? 24.280 -9.403 -25.504 1.00 22.98 120 LYS A CA 1
ATOM 707 C C . LYS A 1 109 ? 25.645 -10.073 -25.547 1.00 23.68 120 LYS A C 1
ATOM 708 O O . LYS A 1 109 ? 25.997 -10.869 -24.664 1.00 26.16 120 LYS A O 1
ATOM 714 N N . VAL A 1 110 ? 26.391 -9.735 -26.596 1.00 21.42 121 VAL A N 1
ATOM 715 C CA . VAL A 1 110 ? 27.680 -10.350 -26.882 1.00 19.32 121 VAL A CA 1
ATOM 716 C C . VAL A 1 110 ? 28.827 -9.442 -26.439 1.00 18.43 121 VAL A C 1
ATOM 717 O O . VAL A 1 110 ? 28.630 -8.235 -26.283 1.00 18.78 121 VAL A O 1
ATOM 721 N N . PRO A 1 111 ? 30.025 -10.020 -26.220 1.00 18.85 122 PRO A N 1
ATOM 722 C CA . PRO A 1 111 ? 31.140 -9.218 -25.692 1.00 19.02 122 PRO A CA 1
ATOM 723 C C . PRO A 1 111 ? 31.540 -8.072 -26.608 1.00 19.07 122 PRO A C 1
ATOM 724 O O . PRO A 1 111 ? 31.472 -8.215 -27.835 1.00 19.10 122 PRO A O 1
ATOM 728 N N . ILE A 1 112 ? 31.930 -6.942 -26.017 1.00 18.30 123 ILE A N 1
ATOM 729 C CA . ILE A 1 112 ? 32.446 -5.823 -26.786 1.00 17.43 123 ILE A CA 1
ATOM 730 C C . ILE A 1 112 ? 33.854 -5.491 -26.321 1.00 18.57 123 ILE A C 1
ATOM 731 O O . ILE A 1 112 ? 34.072 -5.146 -25.156 1.00 19.12 123 ILE A O 1
ATOM 736 N N . LEU A 1 113 ? 34.802 -5.600 -27.246 1.00 17.41 124 LEU A N 1
ATOM 737 C CA . LEU A 1 113 ? 36.152 -5.117 -27.017 1.00 18.24 124 LEU A CA 1
ATOM 738 C C . LEU A 1 113 ? 36.262 -3.696 -27.538 1.00 18.52 124 LEU A C 1
ATOM 739 O O . LEU A 1 113 ? 35.985 -3.448 -28.719 1.00 21.37 124 LEU A O 1
ATOM 744 N N . TYR A 1 114 ? 36.656 -2.766 -26.666 1.00 18.64 125 TYR A N 1
ATOM 745 C CA . TYR A 1 114 ? 36.912 -1.385 -27.077 1.00 17.96 125 TYR A CA 1
ATOM 746 C C . TYR A 1 114 ? 38.407 -1.189 -27.237 1.00 21.09 125 TYR A C 1
ATOM 747 O O . TYR A 1 114 ? 39.161 -1.308 -26.268 1.00 23.06 125 TYR A O 1
ATOM 756 N N . PHE A 1 115 ? 38.836 -0.866 -28.453 1.00 21.14 126 PHE A N 1
ATOM 757 C CA . PHE A 1 115 ? 40.216 -0.468 -28.649 1.00 22.84 126 PHE A CA 1
ATOM 758 C C . PHE A 1 115 ? 40.286 1.043 -28.482 1.00 24.28 126 PHE A C 1
ATOM 759 O O . PHE A 1 115 ? 39.712 1.795 -29.281 1.00 24.90 126 PHE A O 1
ATOM 767 N N . ALA A 1 116 ? 40.965 1.475 -27.423 1.00 24.59 127 ALA A N 1
ATOM 768 C CA . ALA A 1 116 ? 41.292 2.878 -27.234 1.00 26.03 127 ALA A CA 1
ATOM 769 C C . ALA A 1 116 ? 42.555 3.112 -28.043 1.00 28.50 127 ALA A C 1
ATOM 770 O O . ALA A 1 116 ? 43.673 3.058 -27.511 1.00 28.96 127 ALA A O 1
ATOM 772 N N . ASN A 1 117 ? 42.368 3.362 -29.334 1.00 27.83 128 ASN A N 1
ATOM 773 C CA . ASN A 1 117 ? 43.471 3.380 -30.281 1.00 29.62 128 ASN A CA 1
ATOM 774 C C . ASN A 1 117 ? 44.207 4.720 -30.294 1.00 30.09 128 ASN A C 1
ATOM 775 O O . ASN A 1 117 ? 43.688 5.719 -29.802 1.00 30.92 128 ASN A O 1
ATOM 780 N N . LYS A 1 118 ? 45.417 4.732 -30.845 1.00 32.22 129 LYS A N 1
ATOM 781 C CA . LYS A 1 118 ? 46.274 5.930 -30.886 1.00 32.56 129 LYS A CA 1
ATOM 782 C C . LYS A 1 118 ? 46.721 6.383 -29.502 1.00 33.91 129 LYS A C 1
ATOM 783 O O . LYS A 1 118 ? 46.799 7.584 -29.225 1.00 34.40 129 LYS A O 1
ATOM 789 N N . LYS A 1 119 ? 47.039 5.417 -28.651 1.00 34.85 130 LYS A N 1
ATOM 790 C CA . LYS A 1 119 ? 47.491 5.702 -27.297 1.00 37.68 130 LYS A CA 1
ATOM 791 C C . LYS A 1 119 ? 48.820 6.461 -27.276 1.00 38.28 130 LYS A C 1
ATOM 792 O O . LYS A 1 119 ? 49.227 7.000 -26.239 1.00 38.95 130 LYS A O 1
ATOM 798 N N . ASP A 1 120 ? 49.478 6.501 -28.432 1.00 38.18 131 ASP A N 1
ATOM 799 C CA . ASP A 1 120 ? 50.762 7.176 -28.602 1.00 40.54 131 ASP A CA 1
ATOM 800 C C . ASP A 1 120 ? 50.647 8.699 -28.709 1.00 42.15 131 ASP A C 1
ATOM 801 O O . ASP A 1 120 ? 51.623 9.418 -28.489 1.00 43.25 131 ASP A O 1
ATOM 806 N N . LEU A 1 121 ? 49.457 9.190 -29.028 1.00 41.01 132 LEU A N 1
ATOM 807 C CA . LEU A 1 121 ? 49.254 10.625 -29.233 1.00 41.21 132 LEU A CA 1
ATOM 808 C C . LEU A 1 121 ? 49.187 11.381 -27.912 1.00 44.18 132 LEU A C 1
ATOM 809 O O . LEU A 1 121 ? 48.684 10.855 -26.922 1.00 46.58 132 LEU A O 1
ATOM 814 N N . PRO A 1 122 ? 49.750 12.602 -27.887 1.00 46.45 133 PRO A N 1
ATOM 815 C CA . PRO A 1 122 ? 49.840 13.422 -26.673 1.00 46.67 133 PRO A CA 1
ATOM 816 C C . PRO A 1 122 ? 48.515 13.636 -25.943 1.00 47.18 133 PRO A C 1
ATOM 817 O O . PRO A 1 122 ? 48.489 13.630 -24.709 1.00 49.54 133 PRO A O 1
ATOM 821 N N . VAL A 1 123 ? 47.428 13.802 -26.688 1.00 45.19 134 VAL A N 1
ATOM 822 C CA . VAL A 1 123 ? 46.135 14.050 -26.059 1.00 45.42 134 VAL A CA 1
ATOM 823 C C . VAL A 1 123 ? 45.304 12.781 -25.870 1.00 43.67 134 VAL A C 1
ATOM 824 O O . VAL A 1 123 ? 44.108 12.859 -25.582 1.00 44.71 134 VAL A O 1
ATOM 828 N N . ALA A 1 124 ? 45.933 11.617 -26.036 1.00 41.19 135 ALA A N 1
ATOM 829 C CA . ALA A 1 124 ? 45.217 10.357 -25.887 1.00 40.35 135 ALA A CA 1
ATOM 830 C C . ALA A 1 124 ? 44.605 10.242 -24.499 1.00 40.37 135 ALA A C 1
ATOM 831 O O . ALA A 1 124 ? 45.272 10.404 -23.474 1.00 41.30 135 ALA A O 1
ATOM 833 N N . MET A 1 125 ? 43.310 9.968 -24.496 1.00 39.71 136 MET A N 1
ATOM 834 C CA . MET A 1 125 ? 42.572 9.749 -23.277 1.00 39.34 136 MET A CA 1
ATOM 835 C C . MET A 1 125 ? 42.798 8.320 -22.802 1.00 37.80 136 MET A C 1
ATOM 836 O O . MET A 1 125 ? 42.690 7.382 -23.593 1.00 38.07 136 MET A O 1
ATOM 841 N N . PRO A 1 126 ? 43.131 8.151 -21.512 1.00 36.15 137 PRO A N 1
ATOM 842 C CA . PRO A 1 126 ? 43.259 6.843 -20.855 1.00 34.90 137 PRO A CA 1
ATOM 843 C C . PRO A 1 126 ? 41.892 6.164 -20.732 1.00 34.27 137 PRO A C 1
ATOM 844 O O . PRO A 1 126 ? 40.878 6.840 -20.902 1.00 32.68 137 PRO A O 1
ATOM 848 N N . PRO A 1 127 ? 41.859 4.841 -20.486 1.00 34.24 138 PRO A N 1
ATOM 849 C CA . PRO A 1 127 ? 40.601 4.088 -20.428 1.00 33.04 138 PRO A CA 1
ATOM 850 C C . PRO A 1 127 ? 39.569 4.673 -19.464 1.00 32.65 138 PRO A C 1
ATOM 851 O O . PRO A 1 127 ? 38.368 4.626 -19.744 1.00 32.99 138 PRO A O 1
ATOM 855 N N . VAL A 1 128 ? 40.021 5.220 -18.344 1.00 32.76 139 VAL A N 1
ATOM 856 C CA . VAL A 1 128 ? 39.075 5.793 -17.408 1.00 32.87 139 VAL A CA 1
ATOM 857 C C . VAL A 1 128 ? 38.331 6.968 -18.035 1.00 31.66 139 VAL A C 1
ATOM 858 O O . VAL A 1 128 ? 37.113 7.082 -17.861 1.00 31.44 139 VAL A O 1
ATOM 862 N N . GLU A 1 129 ? 39.030 7.775 -18.835 1.00 30.37 140 GLU A N 1
ATOM 863 C CA . GLU A 1 129 ? 38.403 8.911 -19.510 1.00 29.18 140 GLU A CA 1
ATOM 864 C C . GLU A 1 129 ? 37.487 8.461 -20.632 1.00 26.74 140 GLU A C 1
ATOM 865 O O . GLU A 1 129 ? 36.417 9.030 -20.841 1.00 29.18 140 GLU A O 1
ATOM 871 N N . ILE A 1 130 ? 37.926 7.451 -21.372 1.00 26.68 141 ILE A N 1
ATOM 872 C CA . ILE A 1 130 ? 37.109 6.892 -22.433 1.00 27.23 141 ILE A CA 1
ATOM 873 C C . ILE A 1 130 ? 35.832 6.239 -21.921 1.00 27.04 141 ILE A C 1
ATOM 874 O O . ILE A 1 130 ? 34.758 6.474 -22.491 1.00 25.10 141 ILE A O 1
ATOM 879 N N . ALA A 1 131 ? 35.937 5.465 -20.839 1.00 26.45 142 ALA A N 1
ATOM 880 C CA . ALA A 1 131 ? 34.762 4.852 -20.235 1.00 25.49 142 ALA A CA 1
ATOM 881 C C . ALA A 1 131 ? 33.758 5.930 -19.846 1.00 24.31 142 ALA A C 1
ATOM 882 O O . ALA A 1 131 ? 32.554 5.782 -20.076 1.00 25.25 142 ALA A O 1
ATOM 884 N N . GLN A 1 132 ? 34.249 7.029 -19.274 1.00 24.24 143 GLN A N 1
ATOM 885 C CA . GLN A 1 132 ? 33.365 8.124 -18.917 1.00 23.81 143 GLN A CA 1
ATOM 886 C C . GLN A 1 132 ? 32.760 8.812 -20.138 1.00 23.08 143 GLN A C 1
ATOM 887 O O . GLN A 1 132 ? 31.562 9.120 -20.142 1.00 25.34 143 GLN A O 1
ATOM 893 N N . ALA A 1 133 ? 33.579 9.079 -21.153 1.00 22.81 144 ALA A N 1
ATOM 894 C CA . ALA A 1 133 ? 33.095 9.753 -22.356 1.00 22.54 144 ALA A CA 1
ATOM 895 C C . ALA A 1 133 ? 32.000 8.958 -23.050 1.00 20.81 144 ALA A C 1
ATOM 896 O O . ALA A 1 133 ? 30.978 9.512 -23.465 1.00 21.40 144 ALA A O 1
ATOM 898 N N . LEU A 1 134 ? 32.199 7.648 -23.137 1.00 19.78 145 LEU A N 1
ATOM 899 C CA . LEU A 1 134 ? 31.251 6.788 -23.833 1.00 18.92 145 LEU A CA 1
ATOM 900 C C . LEU A 1 134 ? 30.108 6.270 -22.970 1.00 19.52 145 LEU A C 1
ATOM 901 O O . LEU A 1 134 ? 29.123 5.758 -23.507 1.00 20.63 145 LEU A O 1
ATOM 906 N N . GLY A 1 135 ? 30.241 6.389 -21.647 1.00 20.82 146 GLY A N 1
ATOM 907 C CA . GLY A 1 135 ? 29.243 5.876 -20.721 1.00 21.17 146 GLY A CA 1
ATOM 908 C C . GLY A 1 135 ? 29.291 4.366 -20.574 1.00 21.30 146 GLY A C 1
ATOM 909 O O . GLY A 1 135 ? 28.265 3.726 -20.337 1.00 23.26 146 GLY A O 1
ATOM 910 N N . LEU A 1 136 ? 30.476 3.786 -20.675 1.00 20.14 147 LEU A N 1
ATOM 911 C CA . LEU A 1 136 ? 30.601 2.334 -20.671 1.00 20.06 147 LEU A CA 1
ATOM 912 C C . LEU A 1 136 ? 30.223 1.677 -19.346 1.00 22.74 147 LEU A C 1
ATOM 913 O O . LEU A 1 136 ? 29.786 0.526 -19.328 1.00 23.04 147 LEU A O 1
ATOM 918 N N . ASP A 1 137 ? 30.394 2.392 -18.235 1.00 23.50 148 ASP A N 1
ATOM 919 C CA . ASP A 1 137 ? 30.068 1.810 -16.936 1.00 26.00 148 ASP A CA 1
ATOM 920 C C . ASP A 1 137 ? 28.580 1.475 -16.796 1.00 27.89 148 ASP A C 1
ATOM 921 O O . ASP A 1 137 ? 28.202 0.652 -15.960 1.00 30.44 148 ASP A O 1
ATOM 926 N N . ASP A 1 138 ? 27.746 2.085 -17.637 1.00 27.41 149 ASP A N 1
ATOM 927 C CA . ASP A 1 138 ? 26.318 1.768 -17.670 1.00 29.50 149 ASP A CA 1
ATOM 928 C C . ASP A 1 138 ? 26.021 0.465 -18.404 1.00 27.98 149 ASP A C 1
ATOM 929 O O . ASP A 1 138 ? 24.891 -0.018 -18.375 1.00 30.28 149 ASP A O 1
ATOM 934 N N . ILE A 1 139 ? 27.021 -0.103 -19.077 1.00 24.34 150 ILE A N 1
ATOM 935 C CA . ILE A 1 139 ? 26.825 -1.385 -19.758 1.00 23.01 150 ILE A CA 1
ATOM 936 C C . ILE A 1 139 ? 27.038 -2.511 -18.758 1.00 23.87 150 ILE A C 1
ATOM 937 O O . ILE A 1 139 ? 28.177 -2.830 -18.410 1.00 24.23 150 ILE A O 1
ATOM 942 N N . LYS A 1 140 ? 25.942 -3.102 -18.288 1.00 24.45 151 LYS A N 1
ATOM 943 C CA . LYS A 1 140 ? 26.016 -4.094 -17.222 1.00 24.60 151 LYS A CA 1
ATOM 944 C C . LYS A 1 140 ? 25.429 -5.441 -17.598 1.00 21.36 151 LYS A C 1
ATOM 945 O O . LYS A 1 140 ? 25.285 -6.310 -16.739 1.00 22.28 151 LYS A O 1
ATOM 951 N N . ASP A 1 141 ? 25.105 -5.610 -18.878 1.00 21.92 152 ASP A N 1
ATOM 952 C CA . ASP A 1 141 ? 24.408 -6.809 -19.332 1.00 21.57 152 ASP A CA 1
ATOM 953 C C . ASP A 1 141 ? 25.257 -7.702 -20.244 1.00 21.65 152 ASP A C 1
ATOM 954 O O . ASP A 1 141 ? 24.776 -8.725 -20.736 1.00 22.63 152 ASP A O 1
ATOM 959 N N . ARG A 1 142 ? 26.522 -7.335 -20.436 1.00 20.52 153 ARG A N 1
ATOM 960 C CA . ARG A 1 142 ? 27.425 -8.089 -21.307 1.00 20.44 153 ARG A CA 1
ATOM 961 C C . ARG A 1 142 ? 28.863 -7.725 -20.961 1.00 19.37 153 ARG A C 1
ATOM 962 O O . ARG A 1 142 ? 29.112 -6.633 -20.467 1.00 20.43 153 ARG A O 1
ATOM 970 N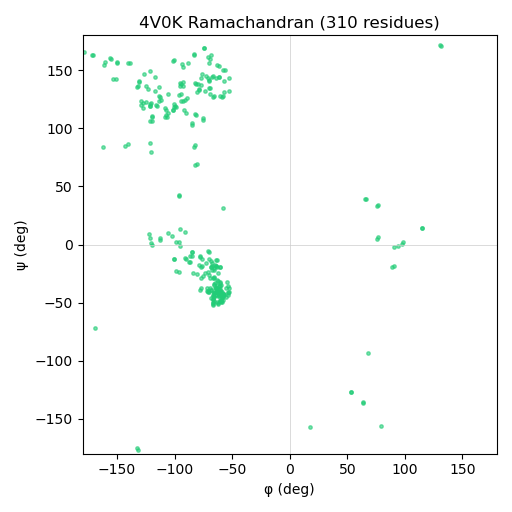 N . PRO A 1 143 ? 29.820 -8.630 -21.228 1.00 20.58 154 PRO A N 1
ATOM 971 C CA . PRO A 1 143 ? 31.206 -8.280 -20.897 1.00 20.22 154 PRO A CA 1
ATOM 972 C C . PRO A 1 143 ? 31.772 -7.244 -21.860 1.00 18.96 154 PRO A C 1
ATOM 973 O O . PRO A 1 143 ? 31.434 -7.222 -23.052 1.00 19.73 154 PRO A O 1
ATOM 977 N N . TRP A 1 144 ? 32.609 -6.361 -21.334 1.00 18.41 155 TRP A N 1
ATOM 978 C CA . TRP A 1 144 ? 33.313 -5.399 -22.162 1.00 17.78 155 TRP A CA 1
ATOM 979 C C . TRP A 1 144 ? 34.640 -5.055 -21.515 1.00 19.13 155 TRP A C 1
ATOM 980 O O . TRP A 1 144 ? 34.816 -5.219 -20.295 1.00 20.98 155 TRP A O 1
ATOM 991 N N . GLN A 1 145 ? 35.578 -4.603 -22.338 1.00 18.62 156 GLN A N 1
ATOM 992 C CA . GLN A 1 145 ? 36.894 -4.254 -21.845 1.00 19.41 156 GLN A CA 1
ATOM 993 C C . GLN A 1 145 ? 37.471 -3.214 -22.771 1.00 20.29 156 GLN A C 1
ATOM 994 O O . GLN A 1 145 ? 37.298 -3.292 -23.993 1.00 21.85 156 GLN A O 1
ATOM 1000 N N . ILE A 1 146 ? 38.195 -2.261 -22.196 1.00 21.74 157 ILE A N 1
ATOM 1001 C CA . ILE A 1 146 ? 38.916 -1.288 -23.000 1.00 22.98 157 ILE A CA 1
ATOM 1002 C C . ILE A 1 146 ? 40.399 -1.605 -22.972 1.00 24.03 157 ILE A C 1
ATOM 1003 O O . ILE A 1 146 ? 40.966 -1.861 -21.905 1.00 25.14 157 ILE A O 1
ATOM 1008 N N . VAL A 1 147 ? 41.001 -1.660 -24.160 1.00 23.43 158 VAL A N 1
ATOM 1009 C CA . VAL A 1 147 ? 42.412 -1.959 -24.300 1.00 24.84 15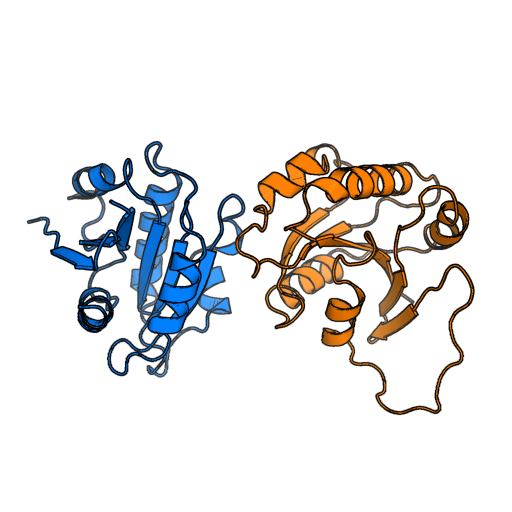8 VAL A CA 1
ATOM 1010 C C . VAL A 1 147 ? 43.007 -0.856 -25.144 1.00 26.20 158 VAL A C 1
ATOM 1011 O O . VAL A 1 147 ? 42.632 -0.683 -26.303 1.00 27.82 158 VAL A O 1
ATOM 1015 N N . PRO A 1 148 ? 43.950 -0.100 -24.568 1.00 27.88 159 PRO A N 1
ATOM 1016 C CA . PRO A 1 148 ? 44.614 0.919 -25.374 1.00 30.27 159 PRO A CA 1
ATOM 1017 C C . PRO A 1 148 ? 45.507 0.237 -26.387 1.00 30.49 159 PRO A C 1
ATOM 1018 O O . PRO A 1 148 ? 46.164 -0.773 -26.097 1.00 31.50 159 PRO A O 1
ATOM 1022 N N . SER A 1 149 ? 45.521 0.794 -27.587 1.00 30.12 160 SER A N 1
ATOM 1023 C CA . SER A 1 149 ? 46.239 0.177 -28.676 1.00 30.19 160 SER A CA 1
ATOM 1024 C C . SER A 1 149 ? 46.964 1.209 -29.500 1.00 30.21 160 SER A C 1
ATOM 1025 O O . SER A 1 149 ? 46.608 2.397 -29.516 1.00 32.18 160 SER A O 1
ATOM 1028 N N . ASN A 1 150 ? 48.002 0.736 -30.168 1.00 32.66 161 ASN A N 1
ATOM 1029 C CA . ASN A 1 150 ? 48.682 1.493 -31.190 1.00 36.56 161 ASN A CA 1
ATOM 1030 C C . ASN A 1 150 ? 48.572 0.649 -32.453 1.00 36.83 161 ASN A C 1
ATOM 1031 O O . ASN A 1 150 ? 49.245 -0.376 -32.575 1.00 36.41 161 ASN A O 1
ATOM 1036 N N . GLY A 1 151 ? 47.725 1.076 -33.387 1.00 35.34 162 GLY A N 1
ATOM 1037 C CA . GLY A 1 151 ? 47.505 0.306 -34.601 1.00 36.81 162 GLY A CA 1
ATOM 1038 C C . GLY A 1 151 ? 48.748 0.236 -35.469 1.00 38.26 162 GLY A C 1
ATOM 1039 O O . GLY A 1 151 ? 48.900 -0.689 -36.268 1.00 38.60 162 GLY A O 1
ATOM 1040 N N . LEU A 1 152 ? 49.655 1.189 -35.293 1.00 39.22 163 LEU A N 1
ATOM 1041 C CA . LEU A 1 152 ? 50.869 1.233 -36.094 1.00 40.15 163 LEU A CA 1
ATOM 1042 C C . LEU A 1 152 ? 51.920 0.229 -35.633 1.00 41.01 163 LEU A C 1
ATOM 1043 O O . LEU A 1 152 ? 52.582 -0.400 -36.459 1.00 43.71 163 LEU A O 1
ATOM 1048 N N . THR A 1 153 ? 52.057 0.054 -34.325 1.00 39.70 164 THR A N 1
ATOM 1049 C CA . THR A 1 153 ? 53.049 -0.878 -33.806 1.00 39.08 164 THR A CA 1
ATOM 1050 C C . THR A 1 153 ? 52.409 -2.230 -33.499 1.00 39.18 164 THR A C 1
ATOM 1051 O O . THR A 1 153 ? 53.087 -3.262 -33.488 1.00 40.39 164 THR A O 1
ATOM 1055 N N . GLY A 1 154 ? 51.100 -2.220 -33.272 1.00 38.12 165 GLY A N 1
ATOM 1056 C CA . GLY A 1 154 ? 50.388 -3.427 -32.911 1.00 36.95 165 GLY A CA 1
ATOM 1057 C C . GLY A 1 154 ? 50.272 -3.587 -31.411 1.00 36.58 165 GLY A C 1
ATOM 1058 O O . GLY A 1 154 ? 49.683 -4.559 -30.937 1.00 37.40 165 GLY A O 1
ATOM 1059 N N . GLU A 1 155 ? 50.834 -2.646 -30.659 1.00 35.07 166 GLU A N 1
ATOM 1060 C CA . GLU A 1 155 ? 50.753 -2.720 -29.206 1.00 36.06 166 GLU A CA 1
ATOM 1061 C C . GLU A 1 155 ? 49.312 -2.750 -28.728 1.00 33.89 166 GLU A C 1
ATOM 1062 O O . GLU A 1 155 ? 48.505 -1.916 -29.134 1.00 33.38 166 GLU A O 1
ATOM 1068 N N . GLY A 1 156 ? 48.991 -3.740 -27.89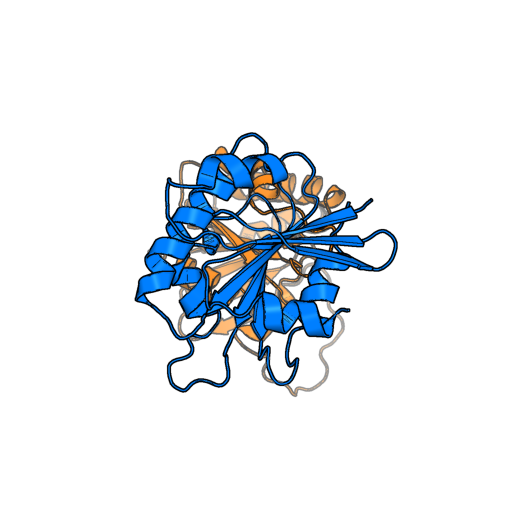9 1.00 32.45 167 GLY A N 1
ATOM 1069 C CA . GLY A 1 156 ? 47.652 -3.882 -27.356 1.00 30.60 167 GLY A CA 1
ATOM 1070 C C . GLY A 1 156 ? 46.698 -4.703 -28.205 1.00 28.87 167 GLY A C 1
ATOM 1071 O O . GLY A 1 156 ? 45.691 -5.193 -27.694 1.00 27.79 167 GLY A O 1
ATOM 1072 N N . VAL A 1 157 ? 47.009 -4.878 -29.488 1.00 26.93 168 VAL A N 1
ATOM 1073 C CA . VAL A 1 157 ? 46.061 -5.517 -30.399 1.00 26.33 168 VAL A CA 1
ATOM 1074 C C . VAL A 1 157 ? 45.825 -6.994 -30.079 1.00 24.76 168 VAL A C 1
ATOM 1075 O O . VAL A 1 157 ? 44.677 -7.431 -29.944 1.00 24.84 168 VAL A O 1
ATOM 1079 N N . ASP A 1 158 ? 46.899 -7.764 -29.954 1.00 24.59 169 ASP A N 1
ATOM 1080 C CA . ASP A 1 158 ? 46.771 -9.167 -29.610 1.00 23.83 169 ASP A CA 1
ATOM 1081 C C . ASP A 1 158 ? 46.096 -9.379 -28.250 1.00 24.63 169 ASP A C 1
ATOM 1082 O O . ASP A 1 158 ? 45.286 -10.296 -28.071 1.00 24.43 169 ASP A O 1
ATOM 1087 N N . LYS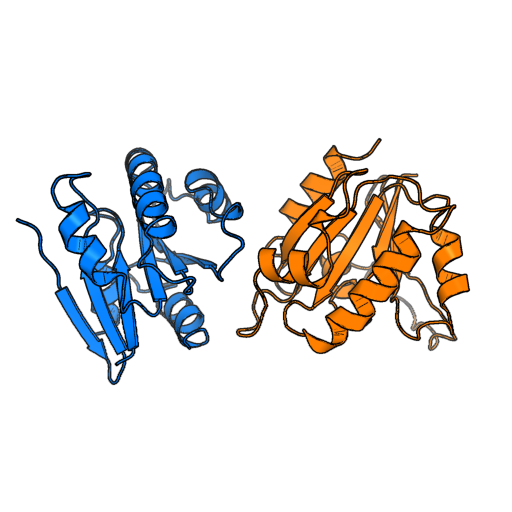 A 1 159 ? 46.450 -8.537 -27.289 1.00 23.75 170 LYS A N 1
ATOM 1088 C CA . LYS A 1 159 ? 45.859 -8.609 -25.967 1.00 24.30 170 LYS A CA 1
ATOM 1089 C C . LYS A 1 159 ? 44.341 -8.449 -26.038 1.00 22.05 170 LYS A C 1
ATOM 1090 O O . LYS A 1 159 ? 43.595 -9.217 -25.413 1.00 23.21 170 LYS A O 1
ATOM 1096 N N . GLY A 1 160 ? 43.885 -7.481 -26.832 1.00 22.95 171 GLY A N 1
ATOM 1097 C CA . GLY A 1 160 ? 42.466 -7.251 -27.005 1.00 22.03 171 GLY A CA 1
ATOM 1098 C C . GLY A 1 160 ? 41.785 -8.414 -27.702 1.00 21.00 171 GLY A C 1
ATOM 1099 O O . GLY A 1 160 ? 40.746 -8.887 -27.224 1.00 21.20 171 GLY A O 1
ATOM 1100 N N . ILE A 1 161 ? 42.342 -8.885 -28.820 1.00 21.69 172 ILE A N 1
ATOM 1101 C CA . ILE A 1 161 ? 41.742 -10.017 -29.519 1.00 21.63 172 ILE A CA 1
ATOM 1102 C C . ILE A 1 161 ? 41.671 -11.259 -28.631 1.00 21.00 172 ILE A C 1
ATOM 1103 O O . ILE A 1 161 ? 40.659 -11.971 -28.650 1.00 22.76 172 ILE A O 1
ATOM 1108 N N . ASP A 1 162 ? 42.712 -11.508 -27.831 1.00 20.77 173 ASP A N 1
ATOM 1109 C CA . ASP A 1 162 ? 42.694 -12.662 -26.935 1.00 20.10 173 ASP A CA 1
ATOM 1110 C C . ASP A 1 162 ? 41.616 -12.570 -25.868 1.00 20.79 173 ASP A C 1
ATOM 1111 O O . ASP A 1 162 ? 41.023 -13.584 -25.499 1.00 21.29 173 ASP A O 1
ATOM 1116 N N . TRP A 1 163 ? 41.382 -11.360 -25.361 1.00 20.53 174 TRP A N 1
ATOM 1117 C CA . TRP A 1 163 ? 40.306 -11.122 -24.414 1.00 20.20 174 TRP A CA 1
ATOM 1118 C C . TRP A 1 163 ? 38.979 -11.512 -25.049 1.00 20.47 174 TRP A C 1
ATOM 1119 O O . TRP A 1 163 ? 38.139 -12.178 -24.426 1.00 21.20 174 TRP A O 1
ATOM 1130 N N . LEU A 1 164 ? 38.788 -11.084 -26.293 1.00 19.10 175 LEU A N 1
ATOM 1131 C CA . LEU A 1 164 ? 37.536 -11.321 -26.995 1.00 19.68 175 LEU A CA 1
ATOM 1132 C C . LEU A 1 164 ? 37.349 -12.797 -27.318 1.00 19.75 175 LEU A C 1
ATOM 1133 O O . LEU A 1 164 ? 36.276 -13.361 -27.070 1.00 20.85 175 LEU A O 1
ATOM 1138 N N . ALA A 1 165 ? 38.400 -13.428 -27.837 1.00 19.45 176 ALA A N 1
ATOM 1139 C CA . ALA A 1 165 ? 38.311 -14.814 -28.277 1.00 20.29 176 ALA A CA 1
ATOM 1140 C C . ALA A 1 165 ? 37.953 -15.776 -27.145 1.00 21.22 176 ALA A C 1
ATOM 1141 O O . ALA A 1 165 ? 37.211 -16.734 -27.361 1.00 22.90 176 ALA A O 1
ATOM 1143 N N . GLU A 1 166 ? 38.457 -15.513 -25.940 1.00 21.86 177 GLU A N 1
ATOM 1144 C CA . GLU A 1 166 ? 38.175 -16.392 -24.812 1.00 22.96 177 GLU A CA 1
ATOM 1145 C C . GLU A 1 166 ? 36.713 -16.291 -24.354 1.00 23.19 177 GLU A C 1
ATOM 1146 O O . GLU A 1 166 ? 36.243 -17.119 -23.572 1.00 24.77 177 GLU A O 1
ATOM 1152 N N . ARG A 1 167 ? 36.000 -15.276 -24.847 1.00 23.29 178 ARG A N 1
ATOM 1153 C CA A ARG A 1 167 ? 34.617 -15.032 -24.444 0.72 23.07 178 ARG A CA 1
ATOM 1154 C CA B ARG A 1 167 ? 34.617 -15.041 -24.440 0.28 23.96 178 ARG A CA 1
ATOM 1155 C C . ARG A 1 167 ? 33.567 -15.353 -25.493 1.00 25.24 178 ARG A C 1
ATOM 1156 O O . ARG A 1 167 ? 32.382 -15.069 -25.296 1.00 27.44 178 ARG A O 1
ATOM 1171 N N . LEU A 1 168 ? 33.994 -15.916 -26.611 1.00 24.92 179 LEU A N 1
ATOM 1172 C CA . LEU A 1 168 ? 33.040 -16.311 -27.629 1.00 27.83 179 LEU A CA 1
ATOM 1173 C C . LEU A 1 168 ? 32.163 -17.458 -27.147 1.00 31.28 179 LEU A C 1
ATOM 1174 O O . LEU A 1 168 ? 32.620 -18.342 -26.410 1.00 32.16 179 LEU A O 1
ATOM 1179 N N . SER A 1 169 ? 30.898 -17.434 -27.553 1.00 33.59 180 SER A N 1
ATOM 1180 C CA . SER A 1 169 ? 30.009 -18.561 -27.313 1.00 37.36 180 SER A CA 1
ATOM 1181 C C . SER A 1 169 ? 29.007 -18.658 -28.454 1.00 41.49 180 SER A C 1
ATOM 1182 O O . SER A 1 169 ? 29.340 -18.352 -29.606 1.00 44.32 180 SER A O 1
ATOM 1185 N N . LYS B 1 6 ? 35.265 7.039 14.200 1.00 45.76 17 LYS B N 1
ATOM 1186 C CA . LYS B 1 6 ? 35.680 5.888 13.396 1.00 43.84 17 LYS B CA 1
ATOM 1187 C C . LYS B 1 6 ? 34.558 5.428 12.467 1.00 40.65 17 LYS B C 1
ATOM 1188 O O . LYS B 1 6 ? 33.442 5.142 12.912 1.00 41.81 17 LYS B O 1
ATOM 1190 N N . VAL B 1 7 ? 34.884 5.295 11.187 1.00 34.40 18 VAL B N 1
ATOM 1191 C CA . VAL B 1 7 ? 33.907 4.895 10.194 1.00 29.46 18 VAL B CA 1
ATOM 1192 C C . VAL B 1 7 ? 34.112 3.425 9.890 1.00 27.25 18 VAL B C 1
ATOM 1193 O O . VAL B 1 7 ? 35.161 3.019 9.376 1.00 28.63 18 VAL B O 1
ATOM 1197 N N . ASN B 1 8 ? 33.102 2.630 10.214 1.00 26.05 19 ASN B N 1
ATOM 1198 C CA . ASN B 1 8 ? 33.212 1.195 10.102 1.00 25.25 19 ASN B CA 1
ATOM 1199 C C . ASN B 1 8 ? 32.581 0.668 8.833 1.00 24.26 19 ASN B C 1
ATOM 1200 O O . ASN B 1 8 ? 31.368 0.797 8.637 1.00 25.49 19 ASN B O 1
ATOM 1205 N N . VAL B 1 9 ? 33.398 0.046 7.989 1.00 21.83 20 VAL B N 1
ATOM 1206 C CA . VAL B 1 9 ? 32.892 -0.554 6.764 1.00 19.38 20 VAL B CA 1
ATOM 1207 C C . VAL B 1 9 ? 33.106 -2.061 6.857 1.00 19.17 20 VAL B C 1
ATOM 1208 O O . VAL B 1 9 ? 34.246 -2.508 6.960 1.00 21.40 20 VAL B O 1
ATOM 1212 N N . LEU B 1 10 ? 32.026 -2.845 6.810 1.00 19.15 21 LEU B N 1
ATOM 1213 C CA . LEU B 1 10 ? 32.181 -4.290 6.785 1.00 18.94 21 LEU B CA 1
ATOM 1214 C C . LEU B 1 10 ? 32.485 -4.723 5.367 1.00 19.21 21 LEU B C 1
ATOM 1215 O O . LEU B 1 10 ? 31.891 -4.217 4.418 1.00 21.49 21 LEU B O 1
ATOM 1220 N N . VAL B 1 11 ? 33.422 -5.656 5.235 1.00 18.26 22 VAL B N 1
ATOM 1221 C CA . VAL B 1 11 ? 33.773 -6.205 3.932 1.00 17.42 22 VAL B CA 1
ATOM 1222 C C . VAL B 1 11 ? 33.497 -7.690 4.010 1.00 18.30 22 VAL B C 1
ATOM 1223 O O . VAL B 1 11 ? 34.192 -8.421 4.731 1.00 19.33 22 VAL B O 1
ATOM 1227 N N . VAL B 1 12 ? 32.458 -8.122 3.297 1.00 17.54 23 VAL B N 1
ATOM 1228 C CA . VAL B 1 12 ? 31.874 -9.441 3.504 1.00 17.19 23 VAL B CA 1
ATOM 1229 C C . VAL B 1 12 ? 31.655 -10.171 2.176 1.00 18.06 23 VAL B C 1
ATOM 1230 O O . VAL B 1 12 ? 32.057 -9.688 1.118 1.00 17.90 23 VAL B O 1
ATOM 1234 N N . GLY B 1 13 ? 31.039 -11.349 2.242 1.00 18.18 24 GLY B N 1
ATOM 1235 C CA . GLY B 1 13 ? 30.845 -12.199 1.085 1.00 18.30 24 GLY B CA 1
ATOM 1236 C C . GLY B 1 13 ? 31.313 -13.594 1.435 1.00 17.61 24 GLY B C 1
ATOM 1237 O O . GLY B 1 13 ? 31.914 -13.802 2.501 1.00 18.28 24 GLY B O 1
ATOM 1238 N N . LEU B 1 14 ? 31.068 -14.559 0.555 1.00 17.99 25 LEU B N 1
ATOM 1239 C CA . LEU B 1 14 ? 31.540 -15.914 0.811 1.00 18.41 25 LEU B CA 1
ATOM 1240 C C . LEU B 1 14 ? 33.053 -15.994 0.717 1.00 18.67 25 LEU B C 1
ATOM 1241 O O . LEU B 1 14 ? 33.695 -15.146 0.093 1.00 19.20 25 LEU B O 1
ATOM 1246 N N . ASP B 1 15 ? 33.626 -17.028 1.321 1.00 20.20 26 ASP B N 1
ATOM 1247 C CA . ASP B 1 15 ? 35.038 -17.311 1.108 1.00 20.77 26 ASP B CA 1
ATOM 1248 C C . ASP B 1 15 ? 35.272 -17.476 -0.390 1.00 20.37 26 ASP B C 1
ATOM 1249 O O . ASP B 1 15 ? 34.358 -17.899 -1.126 1.00 19.95 26 ASP B O 1
ATOM 1254 N N . ASN B 1 16 ? 36.479 -17.122 -0.830 1.00 18.51 27 ASN B N 1
ATOM 1255 C CA . ASN B 1 16 ? 36.906 -17.239 -2.230 1.00 18.72 27 ASN B CA 1
ATOM 1256 C C . ASN B 1 16 ? 36.335 -16.168 -3.156 1.00 18.56 27 ASN B C 1
ATOM 1257 O O . ASN B 1 16 ? 36.573 -16.209 -4.368 1.00 20.35 27 ASN B O 1
ATOM 1262 N N . SER B 1 17 ? 35.605 -15.198 -2.612 1.00 17.78 28 SER B N 1
ATOM 1263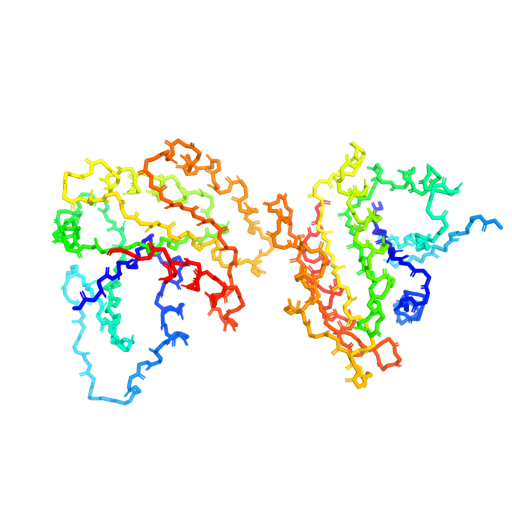 C CA . SER B 1 17 ? 35.032 -14.164 -3.475 1.00 17.36 28 SER B CA 1
ATOM 1264 C C . SER B 1 17 ? 36.089 -13.150 -3.933 1.00 18.15 28 SER B C 1
ATOM 1265 O O . SER B 1 17 ? 35.945 -12.530 -5.000 1.00 18.20 28 SER B O 1
ATOM 1268 N N . GLY B 1 18 ? 37.138 -12.984 -3.128 1.00 18.57 29 GLY B N 1
ATOM 1269 C CA . GLY B 1 18 ? 38.237 -12.092 -3.458 1.00 18.75 29 GLY B CA 1
ATOM 1270 C C . GLY B 1 18 ? 38.406 -10.900 -2.533 1.00 18.33 29 GLY B C 1
ATOM 1271 O O . GLY B 1 18 ? 39.125 -9.949 -2.873 1.00 18.67 29 GLY B O 1
ATOM 1272 N N . LYS B 1 19 ? 37.762 -10.919 -1.368 1.00 17.60 30 LYS B N 1
ATOM 1273 C CA . LYS B 1 19 ? 37.755 -9.712 -0.526 1.00 17.65 30 LYS B CA 1
ATOM 1274 C C . LYS B 1 19 ? 39.112 -9.356 0.073 1.00 17.88 30 LYS B C 1
ATOM 1275 O O . LYS B 1 19 ? 39.487 -8.173 0.138 1.00 18.95 30 LYS B O 1
ATOM 1281 N N . THR B 1 20 ? 39.866 -10.366 0.495 1.00 18.13 31 THR B N 1
ATOM 1282 C CA . THR B 1 20 ? 41.181 -10.091 1.052 1.00 19.26 31 THR B CA 1
ATOM 1283 C C . THR B 1 20 ? 42.077 -9.459 0.007 1.00 19.75 31 THR B C 1
ATOM 1284 O O . THR B 1 20 ? 42.803 -8.496 0.295 1.00 20.01 31 THR B O 1
ATOM 1288 N N . THR B 1 21 ? 41.990 -9.968 -1.218 1.00 19.82 32 THR B N 1
ATOM 1289 C CA . THR B 1 21 ? 42.753 -9.425 -2.330 1.00 19.81 32 THR B CA 1
ATOM 1290 C C . THR B 1 21 ? 42.385 -7.971 -2.624 1.00 19.59 32 THR B C 1
ATOM 1291 O O . THR B 1 21 ? 43.264 -7.119 -2.811 1.00 20.10 32 THR B O 1
ATOM 1295 N N . ILE B 1 22 ? 41.090 -7.669 -2.624 1.00 19.97 33 ILE B N 1
ATOM 1296 C CA . ILE B 1 22 ? 40.636 -6.312 -2.911 1.00 19.44 33 ILE B CA 1
ATOM 1297 C C . ILE B 1 22 ? 41.098 -5.342 -1.826 1.00 20.53 33 ILE B C 1
ATOM 1298 O O . ILE B 1 22 ? 41.574 -4.235 -2.120 1.00 20.70 33 ILE B O 1
ATOM 1303 N N . ILE B 1 23 ? 40.957 -5.741 -0.566 1.00 20.09 34 ILE B N 1
ATOM 1304 C CA . ILE B 1 23 ? 41.349 -4.840 0.515 1.00 21.51 34 ILE B CA 1
ATOM 1305 C C . ILE B 1 23 ? 42.862 -4.649 0.565 1.00 23.71 34 ILE B C 1
ATOM 1306 O O . ILE B 1 23 ? 43.347 -3.577 0.933 1.00 24.03 34 ILE B O 1
ATOM 1311 N N . GLU B 1 24 ? 43.606 -5.663 0.133 1.00 23.25 35 GLU B N 1
ATOM 1312 C CA . GLU B 1 24 ? 45.054 -5.531 0.031 1.00 26.88 35 GLU B CA 1
ATOM 1313 C C . GLU B 1 24 ? 45.451 -4.448 -0.983 1.00 28.11 35 GLU B C 1
ATOM 1314 O O . GLU B 1 24 ? 46.441 -3.742 -0.761 1.00 30.02 35 GLU B O 1
ATOM 1320 N N . ARG B 1 25 ? 44.690 -4.290 -2.072 1.00 27.74 36 ARG B N 1
ATOM 1321 C CA . ARG B 1 25 ? 44.957 -3.188 -3.013 1.00 29.20 36 ARG B CA 1
ATOM 1322 C C . ARG B 1 25 ? 44.756 -1.828 -2.361 1.00 29.57 36 ARG B C 1
ATOM 1323 O O . ARG B 1 25 ? 45.500 -0.880 -2.623 1.00 30.16 36 ARG B O 1
ATOM 1331 N N . LEU B 1 26 ? 43.751 -1.744 -1.497 1.00 29.01 37 LEU B N 1
ATOM 1332 C CA . LEU B 1 26 ? 43.321 -0.469 -0.938 1.00 28.35 37 LEU B CA 1
ATOM 1333 C C . LEU B 1 26 ? 44.179 0.000 0.201 1.00 30.19 37 LEU B C 1
ATOM 1334 O O . LEU B 1 26 ? 44.334 1.203 0.424 1.00 32.22 37 LEU B O 1
ATOM 1339 N N . LYS B 1 27 ? 44.806 -0.953 0.869 1.00 30.32 38 LYS B N 1
ATOM 1340 C CA . LYS B 1 27 ? 45.661 -0.626 1.982 1.00 34.58 38 LYS B CA 1
ATOM 1341 C C . LYS B 1 27 ? 46.550 -1.821 2.240 1.00 35.32 38 LYS B C 1
ATOM 1342 O O . LYS B 1 27 ? 46.238 -2.665 3.083 1.00 36.32 38 LYS B O 1
ATOM 1348 N N . PRO B 1 28 ? 47.659 -1.909 1.488 1.00 36.57 39 PRO B N 1
ATOM 1349 C CA . PRO B 1 28 ? 48.600 -3.028 1.613 1.00 39.56 39 PRO B CA 1
ATOM 1350 C C . PRO B 1 28 ? 49.064 -3.250 3.048 1.00 42.13 39 PRO B C 1
ATOM 1351 O O . PRO B 1 28 ? 49.451 -2.302 3.749 1.00 42.55 39 PRO B O 1
ATOM 1355 N N . ARG B 1 29 ? 49.003 -4.512 3.467 1.00 43.83 40 ARG B N 1
ATOM 1356 C CA . ARG B 1 29 ? 49.402 -4.923 4.805 1.00 45.80 40 ARG B CA 1
ATOM 1357 C C . ARG B 1 29 ? 50.843 -4.516 5.076 1.00 48.03 40 ARG B C 1
ATOM 1358 O O . ARG B 1 29 ? 51.692 -4.611 4.186 1.00 47.06 40 ARG B O 1
ATOM 1360 N N . PRO B 1 30 ? 51.127 -4.060 6.310 1.00 51.29 41 PRO B N 1
ATOM 1361 C CA . PRO B 1 30 ? 52.466 -3.647 6.757 1.00 53.65 41 PRO B CA 1
ATOM 1362 C C . PRO B 1 30 ? 53.530 -4.742 6.628 1.00 56.35 41 PRO B C 1
ATOM 1363 O O . PRO B 1 30 ? 54.451 -4.819 7.448 1.00 57.74 41 PRO B O 1
ATOM 1367 N N . ARG B 1 31 ? 53.361 -5.595 5.621 1.00 57.45 42 ARG B N 1
ATOM 1368 C CA . ARG B 1 31 ? 54.459 -6.313 5.001 1.00 57.52 42 ARG B CA 1
ATOM 1369 C C . ARG B 1 31 ? 55.101 -7.355 5.898 1.00 58.98 42 ARG B C 1
ATOM 1370 O O . ARG B 1 31 ? 54.661 -8.507 5.952 1.00 60.78 42 ARG B O 1
ATOM 1372 N N . GLN B 1 32 ? 56.157 -6.945 6.588 1.00 58.59 43 GLN B N 1
ATOM 1373 C CA . GLN B 1 32 ? 56.880 -7.858 7.449 1.00 59.20 43 GLN B CA 1
ATOM 1374 C C . GLN B 1 32 ? 56.289 -7.883 8.850 1.00 60.01 43 GLN B C 1
ATOM 1375 O O . GLN B 1 32 ? 55.626 -6.932 9.283 1.00 61.18 43 GLN B O 1
ATOM 1377 N N . ALA B 1 33 ? 56.532 -8.999 9.529 1.00 59.10 44 ALA B N 1
ATOM 1378 C CA . ALA B 1 33 ? 56.112 -9.234 10.899 1.00 57.42 44 ALA B CA 1
ATOM 1379 C C . ALA B 1 33 ? 56.633 -10.615 11.259 1.00 57.03 44 ALA B C 1
ATOM 1380 O O . ALA B 1 33 ? 57.049 -11.373 10.377 1.00 58.03 44 ALA B O 1
ATOM 1382 N N . ALA B 1 34 ? 56.629 -10.936 12.550 1.00 55.29 45 ALA B N 1
ATOM 1383 C CA . ALA B 1 34 ? 56.944 -12.287 12.997 1.00 52.16 45 ALA B CA 1
ATOM 1384 C C . ALA B 1 34 ? 55.774 -13.141 12.566 1.00 48.19 45 ALA B C 1
ATOM 1385 O O . ALA B 1 34 ? 54.682 -12.611 12.346 1.00 49.37 45 ALA B O 1
ATOM 1387 N N . GLU B 1 35 ? 55.971 -14.444 12.409 1.00 44.69 46 GLU B N 1
ATOM 1388 C CA . GLU B 1 35 ? 54.834 -15.212 11.939 1.00 41.09 46 GLU B CA 1
ATOM 1389 C C . GLU B 1 35 ? 53.695 -15.271 12.942 1.00 43.60 46 GLU B C 1
ATOM 1390 O O . GLU B 1 35 ? 53.884 -15.237 14.167 1.00 44.52 46 GLU B O 1
ATOM 1396 N N . VAL B 1 36 ? 52.504 -15.277 12.370 1.00 43.32 47 VAL B N 1
ATOM 1397 C CA . VAL B 1 36 ? 51.278 -15.294 13.120 1.00 39.53 47 VAL B CA 1
ATOM 1398 C C . VAL B 1 36 ? 50.914 -16.756 13.260 1.00 39.65 47 VAL B C 1
ATOM 1399 O O . VAL B 1 36 ? 51.048 -17.532 12.313 1.00 41.08 47 VAL B O 1
ATOM 1403 N N . ALA B 1 37 ? 50.493 -17.143 14.458 1.00 37.65 48 ALA B N 1
ATOM 1404 C CA . ALA B 1 37 ? 50.041 -18.502 14.689 1.00 38.65 48 ALA B CA 1
ATOM 1405 C C . ALA B 1 37 ? 48.825 -18.782 13.809 1.00 39.05 48 ALA B C 1
ATOM 1406 O O . ALA B 1 37 ? 48.111 -17.848 13.423 1.00 41.75 48 ALA B O 1
ATOM 1408 N N . PRO B 1 38 ? 48.599 -20.064 13.468 1.00 38.71 49 PRO B N 1
ATOM 1409 C CA . PRO B 1 38 ? 47.418 -20.475 12.701 1.00 40.13 49 PRO B CA 1
ATOM 1410 C C . PRO B 1 38 ? 46.161 -19.953 13.376 1.00 41.04 49 PRO B C 1
ATOM 1411 O O . PRO B 1 38 ? 46.105 -19.910 14.610 1.00 40.48 49 PRO B O 1
ATOM 1415 N N . THR B 1 39 ? 45.173 -19.551 12.586 1.00 41.28 50 THR B N 1
ATOM 1416 C CA . THR B 1 39 ? 43.946 -19.006 13.146 1.00 39.36 50 THR B CA 1
ATOM 1417 C C . THR B 1 39 ? 43.039 -20.084 13.715 1.00 38.89 50 THR B C 1
ATOM 1418 O O . THR B 1 39 ? 42.986 -21.222 13.227 1.00 38.83 50 THR B O 1
ATOM 1422 N N . VAL B 1 40 ? 42.328 -19.715 14.769 1.00 36.85 51 VAL B N 1
ATOM 1423 C CA . VAL B 1 40 ? 41.381 -20.616 15.388 1.00 38.23 51 VAL B CA 1
ATOM 1424 C C . VAL B 1 40 ? 39.996 -19.989 15.343 1.00 39.46 51 VAL B C 1
ATOM 1425 O O . VAL B 1 40 ? 39.776 -18.869 15.830 1.00 40.28 51 VAL B O 1
ATOM 1429 N N . GLY B 1 41 ? 39.077 -20.715 14.717 1.00 37.45 52 GLY B N 1
ATOM 1430 C CA . GLY B 1 41 ? 37.694 -20.312 14.642 1.00 36.55 52 GLY B CA 1
ATOM 1431 C C . GLY B 1 41 ? 37.382 -19.270 13.609 1.00 35.45 52 GLY B C 1
ATOM 1432 O O . GLY B 1 41 ? 38.087 -19.090 12.607 1.00 36.35 52 GLY B O 1
ATOM 1433 N N . PHE B 1 42 ? 36.291 -18.573 13.876 1.00 31.54 53 PHE B N 1
ATOM 1434 C CA . PHE B 1 42 ? 35.887 -17.463 13.058 1.00 28.04 53 PHE B CA 1
ATOM 1435 C C . PHE B 1 42 ? 36.879 -16.327 13.258 1.00 29.38 53 PHE B C 1
ATOM 1436 O O . PHE B 1 42 ? 37.196 -15.948 14.392 1.00 32.59 53 PHE B O 1
ATOM 1444 N N . THR B 1 43 ? 37.381 -15.792 12.150 1.00 27.81 54 THR B N 1
ATOM 1445 C CA . THR B 1 43 ? 38.431 -14.788 12.211 1.00 29.34 54 THR B CA 1
ATOM 1446 C C . THR B 1 43 ? 38.079 -13.592 11.328 1.00 25.81 54 THR B C 1
ATOM 1447 O O . THR B 1 43 ? 37.545 -13.725 10.226 1.00 29.54 54 THR B O 1
ATOM 1451 N N . VAL B 1 44 ? 38.398 -12.417 11.836 1.00 26.52 55 VAL B N 1
ATOM 1452 C CA . VAL B 1 44 ? 38.159 -11.171 11.142 1.00 27.10 55 VAL B CA 1
ATOM 1453 C C . VAL B 1 44 ? 39.489 -10.455 10.972 1.00 25.62 55 VAL B C 1
ATOM 1454 O O . VAL B 1 44 ? 40.396 -10.624 11.785 1.00 28.31 55 VAL B O 1
ATOM 1458 N N . ASP B 1 45 ? 39.622 -9.690 9.894 1.00 24.75 56 ASP B N 1
ATOM 1459 C CA . ASP B 1 45 ? 40.788 -8.846 9.734 1.00 23.54 56 ASP B CA 1
ATOM 1460 C C . ASP B 1 45 ? 40.346 -7.390 9.791 1.00 24.78 56 ASP B C 1
ATOM 1461 O O . ASP B 1 45 ? 39.383 -7.000 9.123 1.00 26.12 56 ASP B O 1
ATOM 1466 N N . GLU B 1 46 ? 41.089 -6.569 10.523 1.00 24.37 57 GLU B N 1
ATOM 1467 C CA . GLU B 1 46 ? 40.736 -5.160 10.622 1.00 25.43 57 GLU B CA 1
ATOM 1468 C C . GLU B 1 46 ? 41.821 -4.371 9.927 1.00 25.97 57 GLU B C 1
ATOM 1469 O O . GLU B 1 46 ? 43.010 -4.495 10.256 1.00 27.82 57 GLU B O 1
ATOM 1471 N N . VAL B 1 47 ? 41.405 -3.520 8.996 1.00 24.60 58 VAL B N 1
ATOM 1472 C CA . VAL B 1 47 ? 42.343 -2.734 8.210 1.00 23.33 58 VAL B CA 1
ATOM 1473 C C . VAL B 1 47 ? 41.990 -1.259 8.275 1.00 23.90 58 VAL B C 1
ATOM 1474 O O . VAL B 1 47 ? 40.881 -0.877 7.912 1.00 24.19 58 VAL B O 1
ATOM 1478 N N . GLU B 1 48 ? 42.926 -0.430 8.737 1.00 24.22 59 GLU B N 1
ATOM 1479 C CA . GLU B 1 48 ? 42.658 1.002 8.816 1.00 25.01 59 GLU B CA 1
ATOM 1480 C C . GLU B 1 48 ? 43.148 1.730 7.571 1.00 24.03 59 GLU B C 1
ATOM 1481 O O . GLU B 1 48 ? 44.240 1.465 7.068 1.00 26.17 59 GLU B O 1
ATOM 1487 N N . LYS B 1 49 ? 42.327 2.658 7.090 1.00 24.96 60 LYS B N 1
ATOM 1488 C CA . LYS B 1 49 ? 42.660 3.460 5.920 1.00 24.28 60 LYS B CA 1
ATOM 1489 C C . LYS B 1 49 ? 42.163 4.870 6.205 1.00 25.40 60 LYS B C 1
ATOM 1490 O O . LYS B 1 49 ? 41.026 5.217 5.876 1.00 26.23 60 LYS B O 1
ATOM 1496 N N . GLY B 1 50 ? 42.996 5.674 6.863 1.00 25.19 61 GLY B N 1
ATOM 1497 C CA . GLY B 1 50 ? 42.547 6.973 7.339 1.00 26.55 61 GLY B CA 1
ATOM 1498 C C . GLY B 1 50 ? 41.446 6.764 8.367 1.00 28.53 61 GLY B C 1
ATOM 1499 O O . GLY B 1 50 ? 41.557 5.872 9.210 1.00 29.36 61 GLY B O 1
ATOM 1500 N N . PRO B 1 51 ? 40.363 7.554 8.295 1.00 26.97 62 PRO B N 1
ATOM 1501 C CA . PRO B 1 51 ? 39.236 7.423 9.235 1.00 27.63 62 PRO B CA 1
ATOM 1502 C C . PRO B 1 51 ? 38.437 6.128 9.054 1.00 28.92 62 PRO B C 1
ATOM 1503 O O . PRO B 1 51 ? 37.641 5.762 9.923 1.00 31.40 62 PRO B O 1
ATOM 1507 N N . LEU B 1 52 ? 38.645 5.449 7.933 1.00 28.10 63 LEU B N 1
ATOM 1508 C CA . LEU B 1 52 ? 37.938 4.211 7.645 1.00 26.34 63 LEU B CA 1
ATOM 1509 C C . LEU B 1 52 ? 38.559 3.041 8.385 1.00 24.55 63 LEU B C 1
ATOM 1510 O O . LEU B 1 52 ? 39.778 2.919 8.462 1.00 26.05 63 LEU B O 1
ATOM 1515 N N . THR B 1 53 ? 37.716 2.179 8.938 1.00 23.30 64 THR B N 1
ATOM 1516 C CA . THR B 1 53 ? 38.189 0.871 9.367 1.00 24.54 64 THR B CA 1
ATOM 1517 C C . THR B 1 53 ? 37.392 -0.179 8.628 1.00 23.28 64 THR B C 1
ATOM 1518 O O . THR B 1 53 ? 36.165 -0.229 8.749 1.00 24.31 64 THR B O 1
ATOM 1522 N N . PHE B 1 54 ? 38.099 -1.017 7.872 1.00 22.14 65 PHE B N 1
ATOM 1523 C CA . PHE B 1 54 ? 37.482 -2.156 7.203 1.00 20.85 65 PHE B CA 1
ATOM 1524 C C . PHE B 1 54 ? 37.523 -3.349 8.146 1.00 20.81 65 PHE B C 1
ATOM 1525 O O . PHE B 1 54 ? 38.586 -3.700 8.675 1.00 24.64 65 PHE B O 1
ATOM 1533 N N . THR B 1 55 ? 36.360 -3.944 8.390 1.00 20.46 66 THR B N 1
ATOM 1534 C CA . THR B 1 55 ? 36.295 -5.189 9.131 1.00 21.01 66 THR B CA 1
ATOM 1535 C C . THR B 1 55 ? 35.958 -6.273 8.117 1.00 20.43 66 THR B C 1
ATOM 1536 O O . THR B 1 55 ? 34.862 -6.278 7.562 1.00 19.87 66 THR B O 1
ATOM 1540 N N . VAL B 1 56 ? 36.916 -7.165 7.856 1.00 20.46 67 VAL B N 1
ATOM 1541 C CA . VAL B 1 56 ? 36.850 -8.081 6.711 1.00 20.17 67 VAL B CA 1
ATOM 1542 C C . VAL B 1 56 ? 36.670 -9.519 7.176 1.00 19.08 67 VAL B C 1
ATOM 1543 O O . VAL B 1 56 ? 37.466 -10.017 7.979 1.00 22.15 67 VAL B O 1
ATOM 1547 N N . PHE B 1 57 ? 35.624 -10.187 6.690 1.00 19.04 68 PHE B N 1
ATOM 1548 C CA . PHE B 1 57 ? 35.370 -11.573 7.090 1.00 18.79 68 PHE B CA 1
ATOM 1549 C C . PHE B 1 57 ? 34.549 -12.329 6.062 1.00 19.21 68 PHE B C 1
ATOM 1550 O O . PHE B 1 57 ? 33.891 -11.725 5.210 1.00 19.52 68 PHE B O 1
ATOM 1558 N N . ASP B 1 58 ? 34.628 -13.652 6.144 1.00 19.77 69 ASP B N 1
ATOM 1559 C CA . ASP B 1 58 ? 33.903 -14.553 5.265 1.00 19.76 69 ASP B CA 1
ATOM 1560 C C . ASP B 1 58 ? 32.584 -15.013 5.876 1.00 20.05 69 ASP B C 1
ATOM 1561 O O . ASP B 1 58 ? 32.518 -15.348 7.073 1.00 21.90 69 ASP B O 1
ATOM 1566 N N . MET B 1 59 ? 31.549 -15.071 5.040 1.00 19.85 70 MET B N 1
ATOM 1567 C CA . MET B 1 59 ? 30.234 -15.552 5.454 1.00 20.32 70 MET B CA 1
ATOM 1568 C C . MET B 1 59 ? 30.056 -17.023 5.112 1.00 22.01 70 MET B C 1
ATOM 1569 O O . MET B 1 59 ? 29.001 -17.443 4.621 1.00 24.15 70 MET B O 1
ATOM 1574 N N . SER B 1 60 ? 31.104 -17.796 5.371 1.00 24.16 71 SER B N 1
ATOM 1575 C CA . SER B 1 60 ? 31.106 -19.229 5.131 1.00 25.78 71 SER B CA 1
ATOM 1576 C C . SER B 1 60 ? 30.683 -20.012 6.375 1.00 25.63 71 SER B C 1
ATOM 1577 O O . SER B 1 60 ? 30.879 -19.555 7.508 1.00 28.41 71 SER B O 1
ATOM 1580 N N . GLY B 1 61 ? 30.115 -21.197 6.162 1.00 25.66 72 GLY B N 1
ATOM 1581 C CA . GLY B 1 61 ? 29.759 -22.093 7.255 1.00 26.13 72 GLY B CA 1
ATOM 1582 C C . GLY B 1 61 ? 28.311 -22.053 7.718 1.00 26.69 72 GLY B C 1
ATOM 1583 O O . GLY B 1 61 ? 27.925 -22.804 8.627 1.00 26.65 72 GLY B O 1
ATOM 1584 N N . ALA B 1 62 ? 27.501 -21.214 7.074 1.00 26.47 73 ALA B N 1
ATOM 1585 C CA . ALA B 1 62 ? 26.100 -21.031 7.458 1.00 26.14 73 ALA B CA 1
ATOM 1586 C C . ALA B 1 62 ? 25.931 -20.696 8.941 1.00 27.91 73 ALA B C 1
ATOM 1587 O O . ALA B 1 62 ? 26.552 -19.757 9.436 1.00 28.96 73 ALA B O 1
ATOM 1589 N N . GLY B 1 63 ? 25.091 -21.455 9.648 1.00 27.97 74 GLY B N 1
ATOM 1590 C CA . GLY B 1 63 ? 24.803 -21.156 11.044 1.00 29.02 74 GLY B CA 1
ATOM 1591 C C . GLY B 1 63 ? 25.946 -21.400 12.013 1.00 29.86 74 GLY B C 1
ATOM 1592 O O . GLY B 1 63 ? 25.842 -21.058 13.195 1.00 31.29 74 GLY B O 1
ATOM 1593 N N . ARG B 1 64 ? 27.042 -21.974 11.530 1.00 28.62 75 ARG B N 1
ATOM 1594 C CA . ARG B 1 64 ? 28.163 -22.293 12.405 1.00 29.91 75 ARG B CA 1
ATOM 1595 C C . ARG B 1 64 ? 28.746 -21.070 13.095 1.00 28.70 75 ARG B C 1
ATOM 1596 O O . ARG B 1 64 ? 28.956 -21.082 14.315 1.00 29.03 75 ARG B O 1
ATOM 1604 N N . TYR B 1 65 ? 29.029 -20.030 12.312 1.00 27.76 76 TYR B N 1
ATOM 1605 C CA . TYR B 1 65 ? 29.638 -18.804 12.823 1.00 25.58 76 TYR B CA 1
ATOM 1606 C C . TYR B 1 65 ? 28.771 -17.572 12.605 1.00 25.43 76 TYR B C 1
ATOM 1607 O O . TYR B 1 65 ? 29.185 -16.473 12.966 1.00 25.28 76 TYR B O 1
ATOM 1616 N N . ARG B 1 66 ? 27.600 -17.739 11.993 1.00 23.97 77 ARG B N 1
ATOM 1617 C CA . ARG B 1 66 ? 26.787 -16.588 11.596 1.00 22.81 77 ARG B CA 1
ATOM 1618 C C . ARG B 1 66 ? 26.522 -15.626 12.754 1.00 22.80 77 ARG B C 1
ATOM 1619 O O . ARG B 1 66 ? 26.630 -14.407 12.599 1.00 23.45 77 ARG B O 1
ATOM 1627 N N . THR B 1 67 ? 26.203 -16.168 13.924 1.00 24.11 78 THR B N 1
ATOM 1628 C CA . THR B 1 67 ? 25.935 -15.323 15.080 1.00 25.85 78 THR B CA 1
ATOM 1629 C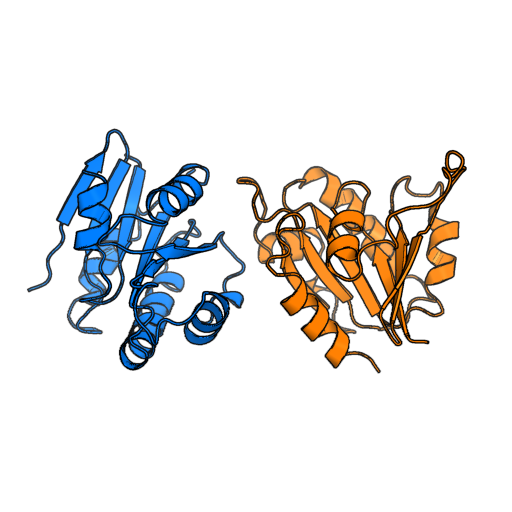 C . THR B 1 67 ? 27.160 -14.518 15.469 1.00 26.72 78 THR B C 1
ATOM 1630 O O . THR B 1 67 ? 27.038 -13.390 15.959 1.00 27.49 78 THR B O 1
ATOM 1634 N N . LEU B 1 68 ? 28.344 -15.067 15.233 1.00 25.67 79 LEU B N 1
ATOM 1635 C CA . LEU B 1 68 ? 29.576 -14.342 15.525 1.00 26.54 79 LEU B CA 1
ATOM 1636 C C . LEU B 1 68 ? 29.758 -13.128 14.628 1.00 26.33 79 LEU B C 1
ATOM 1637 O O . LEU B 1 68 ? 30.067 -12.036 15.116 1.00 28.60 79 LEU B O 1
ATOM 1642 N N . TRP B 1 69 ? 29.557 -13.281 13.328 1.00 24.72 80 TRP B N 1
ATOM 1643 C CA . TRP B 1 69 ? 29.740 -12.123 12.462 1.00 22.75 80 TRP B CA 1
ATOM 1644 C C . TRP B 1 69 ? 28.634 -11.065 12.556 1.00 22.43 80 TRP B C 1
ATOM 1645 O O . TRP B 1 69 ? 28.895 -9.901 12.276 1.00 22.49 80 TRP B O 1
ATOM 1656 N N . GLU B 1 70 ? 27.426 -11.464 12.969 1.00 22.94 81 GLU B N 1
ATOM 1657 C CA . GLU B 1 70 ? 26.306 -10.517 13.109 1.00 23.83 81 GLU B CA 1
ATOM 1658 C C . GLU B 1 70 ? 26.559 -9.468 14.215 1.00 24.35 81 GLU B C 1
ATOM 1659 O O . GLU B 1 70 ? 25.919 -8.408 14.249 1.00 25.37 81 GLU B O 1
ATOM 1665 N N . GLN B 1 71 ? 27.509 -9.761 15.102 1.00 25.23 82 GLN B N 1
ATOM 1666 C CA . GLN B 1 71 ? 27.902 -8.851 16.181 1.00 27.56 82 GLN B CA 1
ATOM 1667 C C . GLN B 1 71 ? 28.543 -7.581 15.637 1.00 27.31 82 GLN B C 1
ATOM 1668 O O . GLN B 1 71 ? 28.607 -6.566 16.336 1.00 28.41 82 GLN B O 1
ATOM 1674 N N . TYR B 1 72 ? 29.020 -7.644 14.394 1.00 25.31 83 TYR B N 1
ATOM 1675 C CA . TYR B 1 72 ? 29.636 -6.496 13.726 1.00 24.98 83 TYR B CA 1
ATOM 1676 C C . TYR B 1 72 ? 28.648 -5.552 13.048 1.00 24.07 83 TYR B C 1
ATOM 1677 O O . TYR B 1 72 ? 29.039 -4.488 12.562 1.00 25.68 83 TYR B O 1
ATOM 1686 N N . TYR B 1 73 ? 27.374 -5.935 13.014 1.00 23.88 84 TYR B N 1
ATOM 1687 C CA . TYR B 1 73 ? 26.370 -5.163 12.292 1.00 24.79 84 TYR B CA 1
ATOM 1688 C C . TYR B 1 73 ? 26.019 -3.839 12.960 1.00 26.04 84 TYR B C 1
ATOM 1689 O O . TYR B 1 73 ? 25.854 -2.834 12.277 1.00 26.62 84 TYR B O 1
ATOM 1698 N N . ARG B 1 74 ? 25.909 -3.845 14.286 1.00 27.81 85 ARG B N 1
ATOM 1699 C CA . ARG B 1 74 ? 25.409 -2.701 15.046 1.00 28.03 85 ARG B CA 1
ATOM 1700 C C . ARG B 1 74 ? 26.135 -1.394 14.729 1.00 29.51 85 ARG B C 1
ATOM 1701 O O . ARG B 1 74 ? 25.513 -0.328 14.621 1.00 31.28 85 ARG B O 1
ATOM 1709 N N . GLU B 1 75 ? 27.451 -1.476 14.586 1.00 29.36 86 GLU B N 1
ATOM 1710 C CA . GLU B 1 75 ? 28.255 -0.292 14.325 1.00 30.56 86 GLU B CA 1
ATOM 1711 C C . GLU B 1 75 ? 28.627 -0.079 12.858 1.00 26.72 86 GLU B C 1
ATOM 1712 O O . GLU B 1 75 ? 29.323 0.884 12.533 1.00 28.26 86 GLU B O 1
ATOM 1718 N N . ALA B 1 76 ? 28.143 -0.952 11.975 1.00 25.42 87 ALA B N 1
ATOM 1719 C CA . ALA B 1 76 ? 28.465 -0.852 10.546 1.00 25.33 87 ALA B CA 1
ATOM 1720 C C . ALA B 1 76 ? 27.877 0.424 9.935 1.00 24.40 87 ALA B C 1
ATOM 1721 O O . ALA B 1 76 ? 26.675 0.683 10.073 1.00 25.58 87 ALA B O 1
ATOM 1723 N N . ASP B 1 77 ? 28.723 1.208 9.264 1.00 23.97 88 ASP B N 1
ATOM 1724 C CA . ASP B 1 77 ? 28.301 2.434 8.590 1.00 24.06 88 ASP B CA 1
ATOM 1725 C C . ASP B 1 77 ? 28.127 2.212 7.094 1.00 23.32 88 ASP B C 1
ATOM 1726 O O . ASP B 1 77 ? 27.568 3.057 6.388 1.00 23.31 88 ASP B O 1
ATOM 1731 N N . ALA B 1 78 ? 28.616 1.072 6.609 1.00 22.04 89 ALA B N 1
ATOM 1732 C CA . ALA B 1 78 ? 28.514 0.717 5.195 1.00 21.15 89 ALA B CA 1
ATOM 1733 C C . ALA B 1 78 ? 28.967 -0.719 5.051 1.00 20.38 89 ALA B C 1
ATOM 1734 O O . ALA B 1 78 ? 29.634 -1.255 5.951 1.00 21.05 89 ALA B O 1
ATOM 1736 N N . VAL B 1 79 ? 28.620 -1.336 3.920 1.00 18.80 90 VAL B N 1
ATOM 1737 C CA . VAL B 1 79 ? 28.990 -2.719 3.634 1.00 17.88 90 VAL B CA 1
ATOM 1738 C C . VAL B 1 79 ? 29.555 -2.801 2.221 1.00 18.50 90 VAL B C 1
ATOM 1739 O O . VAL B 1 79 ? 29.015 -2.182 1.289 1.00 19.49 90 VAL B O 1
ATOM 1743 N N . VAL B 1 80 ? 30.664 -3.529 2.079 1.00 17.48 91 VAL B N 1
ATOM 1744 C CA . VAL B 1 80 ? 31.167 -3.959 0.773 1.00 17.34 91 VAL B CA 1
ATOM 1745 C C . VAL B 1 80 ? 30.915 -5.451 0.714 1.00 17.01 91 VAL B C 1
ATOM 1746 O O . VAL B 1 80 ? 31.421 -6.204 1.556 1.00 18.56 91 VAL B O 1
ATOM 1750 N N . PHE B 1 81 ? 30.090 -5.870 -0.239 1.00 16.52 92 PHE B N 1
ATOM 1751 C CA . PHE B 1 81 ? 29.724 -7.278 -0.406 1.00 16.87 92 PHE B CA 1
ATOM 1752 C C . PHE B 1 81 ? 30.416 -7.788 -1.662 1.00 17.20 92 PHE B C 1
ATOM 1753 O O . PHE B 1 81 ? 30.062 -7.398 -2.786 1.00 18.14 92 PHE B O 1
ATOM 1761 N N . VAL B 1 82 ? 31.411 -8.656 -1.479 1.00 16.33 93 VAL B N 1
ATOM 1762 C CA . VAL B 1 82 ? 32.208 -9.154 -2.600 1.00 17.00 93 VAL B CA 1
ATOM 1763 C C . VAL B 1 82 ? 31.641 -10.478 -3.089 1.00 17.00 93 VAL B C 1
ATOM 1764 O O . VAL B 1 82 ? 31.411 -11.392 -2.291 1.00 18.38 93 VAL B O 1
ATOM 1768 N N . VAL B 1 83 ? 31.412 -10.572 -4.398 1.00 16.78 94 VAL B N 1
ATOM 1769 C CA . VAL B 1 83 ? 30.818 -11.760 -5.008 1.00 17.47 94 VAL B CA 1
ATOM 1770 C C . VAL B 1 83 ? 31.762 -12.292 -6.087 1.00 17.39 94 VAL B C 1
ATOM 1771 O O . VAL B 1 83 ? 32.268 -11.522 -6.904 1.00 17.73 94 VAL B O 1
ATOM 1775 N N . ASP B 1 84 ? 31.994 -13.603 -6.103 1.00 17.10 95 ASP B N 1
ATOM 1776 C CA . ASP B 1 84 ? 32.702 -14.218 -7.226 1.00 16.94 95 ASP B CA 1
ATOM 1777 C C . ASP B 1 84 ? 31.743 -14.298 -8.419 1.00 17.48 95 ASP B C 1
ATOM 1778 O O . ASP B 1 84 ? 30.819 -15.109 -8.409 1.00 17.78 95 ASP B O 1
ATOM 1783 N N . SER B 1 85 ? 31.953 -13.456 -9.436 1.00 17.54 96 SER B N 1
ATOM 1784 C CA . SER B 1 85 ? 31.064 -13.407 -10.602 1.00 17.75 96 SER B CA 1
ATOM 1785 C C . SER B 1 85 ? 30.977 -14.708 -11.378 1.00 18.43 96 SER B C 1
ATOM 1786 O O . SER B 1 85 ? 30.023 -14.910 -12.137 1.00 20.81 96 SER B O 1
ATOM 1789 N N . ALA B 1 86 ? 31.962 -15.579 -11.193 1.00 20.33 97 ALA B N 1
ATOM 1790 C CA . ALA B 1 86 ? 32.073 -16.789 -11.994 1.00 24.55 97 ALA B CA 1
ATOM 1791 C C . ALA B 1 86 ? 31.594 -18.030 -11.252 1.00 25.45 97 ALA B C 1
ATOM 1792 O O . ALA B 1 86 ? 31.717 -19.142 -11.765 1.00 28.57 97 ALA B O 1
ATOM 1794 N N . ASP B 1 87 ? 31.012 -17.847 -10.074 1.00 22.70 98 ASP B N 1
ATOM 1795 C CA . ASP B 1 87 ? 30.564 -18.980 -9.274 1.00 22.49 98 ASP B CA 1
ATOM 1796 C C . ASP B 1 87 ? 29.057 -18.879 -9.031 1.00 21.78 98 ASP B C 1
ATOM 1797 O O . ASP B 1 87 ? 28.616 -18.450 -7.952 1.00 22.15 98 ASP B O 1
ATOM 1802 N N . LYS B 1 88 ? 28.274 -19.273 -10.037 1.00 24.23 99 LYS B N 1
ATOM 1803 C CA . LYS B 1 88 ? 26.820 -19.166 -9.974 1.00 26.67 99 LYS B CA 1
ATOM 1804 C C . LYS B 1 88 ? 26.255 -20.037 -8.852 1.00 27.14 99 LYS B C 1
ATOM 1805 O O . LYS B 1 88 ? 25.340 -19.613 -8.148 1.00 29.55 99 LYS B O 1
ATOM 1807 N N . LEU B 1 89 ? 26.785 -21.250 -8.685 1.00 27.97 100 LEU B N 1
ATOM 1808 C CA . LEU B 1 89 ? 26.283 -22.129 -7.630 1.00 30.07 100 LEU B CA 1
ATOM 1809 C C . LEU B 1 89 ? 26.324 -21.516 -6.252 1.00 29.79 100 LEU B C 1
ATOM 1810 O O . LEU B 1 89 ? 25.347 -21.602 -5.504 1.00 29.58 100 LEU B O 1
ATOM 1815 N N . ARG B 1 90 ? 27.443 -20.875 -5.927 1.00 27.29 101 ARG B N 1
ATOM 1816 C CA . ARG B 1 90 ? 27.621 -20.291 -4.609 1.00 25.80 101 ARG B CA 1
ATOM 1817 C C . ARG B 1 90 ? 26.853 -18.988 -4.426 1.00 23.87 101 ARG B C 1
ATOM 1818 O O . ARG B 1 90 ? 26.697 -18.521 -3.304 1.00 25.93 101 ARG B O 1
ATOM 1826 N N . MET B 1 91 ? 26.352 -18.421 -5.520 1.00 23.58 102 MET B N 1
ATOM 1827 C CA . MET B 1 91 ? 25.480 -17.264 -5.412 1.00 21.88 102 MET B CA 1
ATOM 1828 C C . MET B 1 91 ? 24.203 -17.601 -4.656 1.00 21.49 102 MET B C 1
ATOM 1829 O O . MET B 1 91 ? 23.571 -16.712 -4.087 1.00 22.85 102 MET B O 1
ATOM 1834 N N . VAL B 1 92 ? 23.816 -18.876 -4.660 1.00 20.72 103 VAL B N 1
ATOM 1835 C CA . VAL B 1 92 ? 22.671 -19.324 -3.872 1.00 19.97 103 VAL B CA 1
ATOM 1836 C C . VAL B 1 92 ? 22.942 -19.042 -2.404 1.00 19.86 103 VAL B C 1
ATOM 1837 O O . VAL B 1 92 ? 22.100 -18.461 -1.694 1.00 19.65 103 VAL B O 1
ATOM 1841 N N . VAL B 1 93 ? 24.130 -19.430 -1.948 1.00 19.78 104 VAL B N 1
ATOM 1842 C CA . VAL B 1 93 ? 24.493 -19.209 -0.554 1.00 19.16 104 VAL B CA 1
ATOM 1843 C C . VAL B 1 93 ? 24.734 -17.716 -0.275 1.00 18.70 104 VAL B C 1
ATOM 1844 O O . VAL B 1 93 ? 24.313 -17.205 0.765 1.00 19.06 104 VAL B O 1
ATOM 1848 N N . ALA B 1 94 ? 25.377 -17.009 -1.209 1.00 18.67 105 ALA B N 1
ATOM 1849 C CA . ALA B 1 94 ? 25.621 -15.580 -1.038 1.00 19.09 105 ALA B CA 1
ATOM 1850 C C . ALA B 1 94 ? 24.303 -14.821 -0.870 1.00 18.96 105 ALA B C 1
ATOM 1851 O O . ALA B 1 94 ? 24.177 -13.942 0.004 1.00 18.68 105 ALA B O 1
ATOM 1853 N N . ARG B 1 95 ? 23.320 -15.165 -1.699 1.00 19.02 106 ARG B N 1
ATOM 1854 C CA . ARG B 1 95 ? 21.995 -14.569 -1.594 1.00 18.28 106 ARG B CA 1
ATOM 1855 C C . ARG B 1 95 ? 21.390 -14.805 -0.218 1.00 18.66 106 ARG B C 1
ATOM 1856 O O . ARG B 1 95 ? 20.862 -13.882 0.408 1.00 18.92 106 ARG B O 1
ATOM 1864 N N . ASP B 1 96 ? 21.452 -16.046 0.250 1.00 18.34 107 ASP B N 1
ATOM 1865 C CA . ASP B 1 96 ? 20.930 -16.354 1.561 1.00 18.75 107 ASP B CA 1
ATOM 1866 C C . ASP B 1 96 ? 21.621 -15.550 2.666 1.00 19.16 107 ASP B C 1
ATOM 1867 O O . ASP B 1 96 ? 20.953 -14.936 3.519 1.00 19.20 107 ASP B O 1
ATOM 1872 N N . GLU B 1 97 ? 22.947 -15.527 2.661 1.00 18.49 108 GLU B N 1
ATOM 1873 C CA . GLU B 1 97 ? 23.659 -14.802 3.718 1.00 18.55 108 GLU B CA 1
ATOM 1874 C C . GLU B 1 97 ? 23.405 -13.296 3.659 1.00 18.50 108 GLU B C 1
ATOM 1875 O O . GLU B 1 97 ? 23.351 -12.611 4.689 1.00 20.06 108 GLU B O 1
ATOM 1881 N N . MET B 1 98 ? 23.245 -12.785 2.448 1.00 19.66 109 MET B N 1
ATOM 1882 C CA . MET B 1 98 ? 22.892 -11.388 2.261 1.00 18.97 109 MET B CA 1
ATOM 1883 C C . MET B 1 98 ? 21.531 -11.082 2.877 1.00 18.92 109 MET B C 1
ATOM 1884 O O . MET B 1 98 ? 21.333 -10.023 3.493 1.00 20.59 109 MET B O 1
ATOM 1889 N N . GLU B 1 99 ? 20.587 -12.001 2.690 1.00 19.53 110 GLU B N 1
ATOM 1890 C CA . GLU B 1 99 ? 19.239 -11.846 3.231 1.00 20.44 110 GLU B CA 1
ATOM 1891 C C . GLU B 1 99 ? 19.231 -11.865 4.755 1.00 21.47 110 GLU B C 1
ATOM 1892 O O . GLU B 1 99 ? 18.542 -11.046 5.385 1.00 20.98 110 GLU B O 1
ATOM 1898 N N . HIS B 1 100 ? 20.014 -12.764 5.356 1.00 20.43 111 HIS B N 1
ATOM 1899 C CA . HIS B 1 100 ? 20.179 -12.743 6.818 1.00 20.22 111 HIS B CA 1
ATOM 1900 C C . HIS B 1 100 ? 20.692 -11.387 7.293 1.00 19.48 111 HIS B C 1
ATOM 1901 O O . HIS B 1 100 ? 20.226 -10.857 8.305 1.00 22.65 111 HIS B O 1
ATOM 1908 N N . MET B 1 101 ? 21.658 -10.832 6.564 1.00 20.10 112 MET B N 1
ATOM 1909 C CA . MET B 1 101 ? 22.231 -9.540 6.907 1.00 19.78 112 MET B CA 1
ATOM 1910 C C . MET B 1 101 ? 21.191 -8.416 6.844 1.00 22.25 112 MET B C 1
ATOM 1911 O O . MET B 1 101 ? 21.042 -7.634 7.794 1.00 22.24 112 MET B O 1
ATOM 1916 N N . LEU B 1 102 ? 20.474 -8.344 5.727 1.00 21.33 113 LEU B N 1
ATOM 1917 C CA . LEU B 1 102 ? 19.459 -7.314 5.521 1.00 22.08 113 LEU B CA 1
ATOM 1918 C C . LEU B 1 102 ? 18.334 -7.348 6.551 1.00 22.98 113 LEU B C 1
ATOM 1919 O O . LEU B 1 102 ? 17.827 -6.300 6.962 1.00 25.38 113 LEU B O 1
ATOM 1924 N N . LYS B 1 103 ? 17.962 -8.550 6.978 1.00 24.17 114 LYS B N 1
ATOM 1925 C CA . LYS B 1 103 ? 16.857 -8.709 7.909 1.00 24.23 114 LYS B CA 1
ATOM 1926 C C . LYS B 1 103 ? 17.262 -8.546 9.358 1.00 24.30 114 LYS B C 1
ATOM 1927 O O . LYS B 1 103 ? 16.403 -8.496 10.243 1.00 27.62 114 LYS B O 1
ATOM 1933 N N . HIS B 1 104 ? 18.566 -8.486 9.607 1.00 24.47 115 HIS B N 1
ATOM 1934 C CA . HIS B 1 104 ? 19.048 -8.415 10.975 1.00 26.05 115 HIS B CA 1
ATOM 1935 C C . HIS B 1 104 ? 18.715 -7.071 11.603 1.00 28.31 115 HIS B C 1
ATOM 1936 O O . HIS B 1 104 ? 18.921 -6.031 10.977 1.00 28.74 115 HIS B O 1
ATOM 1943 N N . SER B 1 105 ? 18.214 -7.090 12.836 1.00 29.50 116 SER B N 1
ATOM 1944 C CA . SER B 1 105 ? 17.728 -5.867 13.467 1.00 30.03 116 SER B CA 1
ATOM 1945 C C . SER B 1 105 ? 18.845 -4.872 13.794 1.00 29.94 116 SER B C 1
ATOM 1946 O O . SER B 1 105 ? 18.575 -3.686 13.988 1.00 32.04 116 SER B O 1
ATOM 1949 N N . ASN B 1 106 ? 20.089 -5.339 13.861 1.00 28.75 117 ASN B N 1
ATOM 1950 C CA . ASN B 1 106 ? 21.218 -4.450 14.155 1.00 28.55 117 ASN B CA 1
ATOM 1951 C C . ASN B 1 106 ? 21.865 -3.854 12.911 1.00 27.50 117 ASN B C 1
ATOM 1952 O O . ASN B 1 106 ? 22.688 -2.943 13.019 1.00 28.92 117 ASN B O 1
ATOM 1957 N N . MET B 1 107 ? 21.514 -4.371 11.734 1.00 26.89 118 MET B N 1
ATOM 1958 C CA . MET B 1 107 ? 22.014 -3.770 10.500 1.00 25.34 118 MET B CA 1
ATOM 1959 C C . MET B 1 107 ? 21.155 -2.563 10.148 1.00 25.61 118 MET B C 1
ATOM 1960 O O . MET B 1 107 ? 19.975 -2.706 9.822 1.00 26.66 118 MET B O 1
ATOM 1965 N N . ARG B 1 108 ? 21.742 -1.370 10.244 1.00 24.96 119 ARG B N 1
ATOM 1966 C CA . ARG B 1 108 ? 21.034 -0.150 9.886 1.00 25.95 119 ARG B CA 1
ATOM 1967 C C . ARG B 1 108 ? 20.945 -0.056 8.371 1.00 26.52 119 ARG B C 1
ATOM 1968 O O . ARG B 1 108 ? 21.596 -0.823 7.667 1.00 25.66 119 ARG B O 1
ATOM 1976 N N . LYS B 1 109 ? 20.137 0.876 7.876 1.00 27.00 120 LYS B N 1
ATOM 1977 C CA . LYS B 1 109 ? 19.942 1.011 6.440 1.00 26.41 120 LYS B CA 1
ATOM 1978 C C . LYS B 1 109 ? 21.084 1.789 5.820 1.00 27.66 120 LYS B C 1
ATOM 1979 O O . LYS B 1 109 ? 20.915 2.924 5.373 1.00 30.49 120 LYS B O 1
ATOM 1985 N N . VAL B 1 110 ? 22.256 1.159 5.807 1.00 25.43 121 VAL B N 1
ATOM 1986 C CA . VAL B 1 110 ? 23.479 1.792 5.333 1.00 24.67 121 VAL B CA 1
ATOM 1987 C C . VAL B 1 110 ? 23.827 1.338 3.912 1.00 23.77 121 VAL B C 1
ATOM 1988 O O . VAL B 1 110 ? 23.393 0.261 3.480 1.00 22.48 121 VAL B O 1
ATOM 1992 N N . PRO B 1 111 ? 24.627 2.142 3.184 1.00 23.37 122 PRO B N 1
ATOM 1993 C CA . PRO B 1 111 ? 24.898 1.799 1.780 1.00 23.05 122 PRO B CA 1
ATOM 1994 C C . PRO B 1 111 ? 25.611 0.463 1.616 1.00 21.44 122 PRO B C 1
ATOM 1995 O O . PRO B 1 111 ? 26.468 0.113 2.440 1.00 21.70 122 PRO B O 1
ATOM 1999 N N . ILE B 1 112 ? 25.266 -0.267 0.558 1.00 20.29 123 ILE B N 1
ATOM 2000 C CA . ILE B 1 112 ? 25.970 -1.499 0.224 1.00 18.43 123 ILE B CA 1
ATOM 2001 C C . ILE B 1 112 ? 26.570 -1.412 -1.177 1.00 19.00 123 ILE B C 1
ATOM 2002 O O . ILE B 1 112 ? 25.852 -1.228 -2.167 1.00 20.32 123 ILE B O 1
ATOM 2007 N N . LEU B 1 113 ? 27.892 -1.525 -1.244 1.00 18.33 124 LEU B N 1
ATOM 2008 C CA . LEU B 1 113 ? 28.589 -1.680 -2.511 1.00 17.17 124 LEU B CA 1
ATOM 2009 C C . LEU B 1 113 ? 28.805 -3.154 -2.786 1.00 17.09 124 LEU B C 1
ATOM 2010 O O . LEU B 1 113 ? 29.401 -3.849 -1.959 1.00 18.64 124 LEU B O 1
ATOM 2015 N N . TYR B 1 114 ? 28.318 -3.634 -3.934 1.00 16.87 125 TYR B N 1
ATOM 2016 C CA . TYR B 1 114 ? 28.554 -5.011 -4.372 1.00 16.51 125 TYR B CA 1
ATOM 2017 C C . TYR B 1 114 ? 29.660 -4.999 -5.401 1.00 17.54 125 TYR B C 1
ATOM 2018 O O . TYR B 1 114 ? 29.553 -4.307 -6.421 1.00 18.84 125 TYR B O 1
ATOM 2027 N N . PHE B 1 115 ? 30.743 -5.719 -5.125 1.00 17.14 126 PHE B N 1
ATOM 2028 C CA . PHE B 1 115 ? 31.759 -5.944 -6.150 1.00 16.98 126 PHE B CA 1
ATOM 2029 C C . PHE B 1 115 ? 31.437 -7.235 -6.877 1.00 16.42 126 PHE B C 1
ATOM 2030 O O . PHE B 1 115 ? 31.433 -8.307 -6.257 1.00 17.46 126 PHE B O 1
ATOM 2038 N N . ALA B 1 116 ? 31.134 -7.134 -8.175 1.00 16.59 127 ALA B N 1
ATOM 2039 C CA . ALA B 1 116 ? 31.030 -8.308 -9.030 1.00 17.04 127 ALA B CA 1
ATOM 2040 C C . ALA B 1 116 ? 32.462 -8.631 -9.443 1.00 17.53 127 ALA B C 1
ATOM 2041 O O . ALA B 1 116 ? 32.936 -8.185 -10.497 1.00 18.93 127 ALA B O 1
ATOM 2043 N N . ASN B 1 117 ? 33.150 -9.385 -8.584 1.00 16.06 128 ASN B N 1
ATOM 2044 C CA . ASN B 1 117 ? 34.583 -9.611 -8.706 1.00 15.78 128 ASN B CA 1
ATOM 2045 C C . ASN B 1 117 ? 34.924 -10.728 -9.681 1.00 16.66 128 ASN B C 1
ATOM 2046 O O . ASN B 1 117 ? 34.057 -11.523 -10.048 1.00 17.85 128 ASN B O 1
ATOM 2051 N N . LYS B 1 118 ? 36.188 -10.773 -10.093 1.00 18.08 129 LYS B N 1
ATOM 2052 C CA . LYS B 1 118 ? 36.697 -11.745 -11.071 1.00 17.02 129 LYS B CA 1
ATOM 2053 C C . LYS B 1 118 ? 36.083 -11.525 -12.449 1.00 17.91 129 LYS B C 1
ATOM 2054 O O . LYS B 1 118 ? 35.789 -12.492 -13.164 1.00 18.87 129 LYS B O 1
ATOM 2060 N N . LYS B 1 119 ? 35.920 -10.256 -12.830 1.00 18.37 130 LYS B N 1
ATOM 2061 C CA . LYS B 1 119 ? 35.391 -9.916 -14.154 1.00 20.01 130 LYS B CA 1
ATOM 2062 C C . LYS B 1 119 ? 36.306 -10.389 -15.283 1.00 20.70 130 LYS B C 1
ATOM 2063 O O . LYS B 1 119 ? 35.890 -10.423 -16.451 1.00 22.67 130 LYS B O 1
ATOM 2069 N N . ASP B 1 120 ? 37.541 -10.769 -14.936 1.00 21.00 131 ASP B N 1
ATOM 2070 C CA . ASP B 1 120 ? 38.512 -11.266 -15.923 1.00 21.73 131 ASP B CA 1
ATOM 2071 C C . ASP B 1 120 ? 38.228 -12.703 -16.351 1.00 23.87 131 ASP B C 1
ATOM 2072 O O . ASP B 1 120 ? 38.746 -13.159 -17.376 1.00 27.98 131 ASP B O 1
ATOM 2077 N N . LEU B 1 121 ? 37.445 -13.437 -15.570 1.00 21.24 132 LEU B N 1
ATOM 2078 C CA . LEU B 1 121 ? 37.170 -14.819 -15.935 1.00 21.01 132 LEU B CA 1
ATOM 2079 C C . LEU B 1 121 ? 36.104 -14.861 -17.029 1.00 21.51 132 LEU B C 1
ATOM 2080 O O . LEU B 1 121 ? 35.072 -14.216 -16.902 1.00 22.53 132 LEU B O 1
ATOM 2085 N N . PRO B 1 122 ? 36.332 -15.652 -18.091 1.00 21.77 133 PRO B N 1
ATOM 2086 C CA . PRO B 1 122 ? 35.388 -15.746 -19.217 1.00 24.21 133 PRO B CA 1
ATOM 2087 C C . PRO B 1 122 ? 33.950 -16.116 -18.808 1.00 24.17 133 PRO B C 1
ATOM 2088 O O . PRO B 1 122 ? 33.005 -15.665 -19.465 1.00 25.79 133 PRO B O 1
ATOM 2092 N N . VAL B 1 123 ? 33.773 -16.908 -17.750 1.00 24.30 134 VAL B N 1
ATOM 2093 C CA . VAL B 1 123 ? 32.414 -17.295 -17.374 1.00 24.90 134 VAL B CA 1
ATOM 2094 C C . VAL B 1 123 ? 31.771 -16.338 -16.375 1.00 23.81 134 VAL B C 1
ATOM 2095 O O . VAL B 1 123 ? 30.695 -16.629 -15.850 1.00 26.21 134 VAL B O 1
ATOM 2099 N N . ALA B 1 124 ? 32.399 -15.184 -16.145 1.00 21.77 135 ALA B N 1
ATOM 2100 C CA . ALA B 1 124 ? 31.843 -14.185 -15.234 1.00 21.45 135 ALA B CA 1
ATOM 2101 C C . ALA B 1 124 ? 30.438 -13.775 -15.682 1.00 22.62 135 ALA B C 1
ATOM 2102 O O . ALA B 1 124 ? 30.202 -13.511 -16.868 1.00 24.12 135 ALA B O 1
ATOM 2104 N N . MET B 1 125 ? 29.501 -13.775 -14.740 1.00 21.14 136 MET B N 1
ATOM 2105 C CA . MET B 1 125 ? 28.159 -13.285 -15.021 1.00 21.98 136 MET B CA 1
ATOM 2106 C C . MET B 1 125 ? 28.167 -11.766 -15.025 1.00 22.58 136 MET B C 1
ATOM 2107 O O . MET B 1 125 ? 28.793 -11.144 -14.169 1.00 23.70 136 MET B O 1
ATOM 2112 N N . PRO B 1 126 ? 27.469 -11.157 -16.001 1.00 24.11 137 PRO B N 1
ATOM 2113 C CA . PRO B 1 126 ? 27.398 -9.694 -16.016 1.00 24.63 137 PRO B CA 1
ATOM 2114 C C . PRO B 1 126 ? 26.687 -9.176 -14.766 1.00 21.82 137 PRO B C 1
ATOM 2115 O O . PRO B 1 126 ? 25.850 -9.881 -14.197 1.00 21.66 137 PRO B O 1
ATOM 2119 N N . PRO B 1 127 ? 26.988 -7.938 -14.359 1.00 21.28 138 PRO B N 1
ATOM 2120 C CA . PRO B 1 127 ? 26.418 -7.403 -13.117 1.00 21.52 138 PRO B CA 1
ATOM 2121 C C . PRO B 1 127 ? 24.885 -7.433 -13.050 1.00 20.14 138 PRO B C 1
ATOM 2122 O O . PRO B 1 127 ? 24.363 -7.711 -11.966 1.00 21.46 138 PRO B O 1
ATOM 2126 N N . VAL B 1 128 ? 24.178 -7.186 -14.157 1.00 20.55 139 VAL B N 1
ATOM 2127 C CA . VAL B 1 128 ? 22.711 -7.187 -14.087 1.00 20.81 139 VAL B CA 1
ATOM 2128 C C . VAL B 1 128 ? 22.190 -8.588 -13.745 1.00 20.63 139 VAL B C 1
ATOM 2129 O O . VAL B 1 128 ? 21.173 -8.740 -13.063 1.00 22.96 139 VAL B O 1
ATOM 2133 N N . GLU B 1 129 ? 22.895 -9.613 -14.209 1.00 19.80 140 GLU B N 1
ATOM 2134 C CA . GLU B 1 129 ? 22.530 -10.993 -13.922 1.00 20.66 140 GLU B CA 1
ATOM 2135 C C . GLU B 1 129 ? 22.804 -11.355 -12.466 1.00 19.88 140 GLU B C 1
ATOM 2136 O O . GLU B 1 129 ? 22.059 -12.127 -11.848 1.00 21.37 140 GLU B O 1
ATOM 2142 N N . ILE B 1 130 ? 23.900 -10.834 -11.925 1.00 19.00 141 ILE B N 1
ATOM 2143 C CA . ILE B 1 130 ? 24.197 -11.033 -10.516 1.00 19.72 141 ILE B CA 1
ATOM 2144 C C . ILE B 1 130 ? 23.148 -10.333 -9.655 1.00 18.46 141 ILE B C 1
ATOM 2145 O O . ILE B 1 130 ? 22.696 -10.883 -8.653 1.00 19.93 141 ILE B O 1
ATOM 2150 N N . ALA B 1 131 ? 22.763 -9.122 -10.051 1.00 18.86 142 ALA B N 1
ATOM 2151 C CA . ALA B 1 131 ? 21.724 -8.386 -9.342 1.00 20.07 142 ALA B CA 1
ATOM 2152 C C . ALA B 1 131 ? 20.439 -9.204 -9.316 1.00 20.62 142 ALA B C 1
ATOM 2153 O O . ALA B 1 131 ? 19.775 -9.300 -8.282 1.00 22.16 142 ALA B O 1
ATOM 2155 N N . GLN B 1 132 ? 20.102 -9.826 -10.442 1.00 21.38 143 GLN B N 1
ATOM 2156 C CA . GLN B 1 132 ? 18.911 -10.664 -10.503 1.00 23.72 143 GLN B CA 1
ATOM 2157 C C . GLN B 1 132 ? 19.068 -11.909 -9.621 1.00 22.83 143 GLN B C 1
ATOM 2158 O O . GLN B 1 132 ? 18.137 -12.282 -8.889 1.00 24.75 143 GLN B O 1
ATOM 2164 N N . ALA B 1 133 ? 20.241 -12.541 -9.686 1.00 21.95 144 ALA B N 1
ATOM 2165 C CA . ALA B 1 133 ? 20.529 -13.725 -8.878 1.00 20.67 144 ALA B CA 1
ATOM 2166 C C . ALA B 1 133 ? 20.404 -13.446 -7.378 1.00 19.88 144 ALA B C 1
ATOM 2167 O O . ALA B 1 133 ? 19.848 -14.268 -6.634 1.00 21.88 144 ALA B O 1
ATOM 2169 N N . LEU B 1 134 ? 20.894 -12.283 -6.942 1.00 18.92 145 LEU B N 1
ATOM 2170 C CA . LEU B 1 134 ? 20.874 -11.937 -5.521 1.00 19.09 145 LEU B CA 1
ATOM 2171 C C . LEU B 1 134 ? 19.574 -11.282 -5.056 1.00 20.15 145 LEU B C 1
ATOM 2172 O O . LEU B 1 134 ? 19.318 -11.202 -3.849 1.00 21.58 145 LEU B O 1
ATOM 2177 N N . GLY B 1 135 ? 18.756 -10.828 -6.005 1.00 20.07 146 GLY B N 1
ATOM 2178 C CA . GLY B 1 135 ? 17.526 -10.123 -5.681 1.00 21.81 146 GLY B CA 1
ATOM 2179 C C . GLY B 1 135 ? 17.753 -8.682 -5.251 1.00 21.52 146 GLY B C 1
ATOM 2180 O O . GLY B 1 135 ? 17.009 -8.155 -4.415 1.00 23.57 146 GLY B O 1
ATOM 2181 N N . LEU B 1 136 ? 18.759 -8.027 -5.828 1.00 20.55 147 LEU B N 1
ATOM 2182 C CA . LEU B 1 136 ? 19.133 -6.681 -5.407 1.00 20.23 147 LEU B CA 1
ATOM 2183 C C . LEU B 1 136 ? 18.057 -5.639 -5.703 1.00 22.96 147 LEU B C 1
ATOM 2184 O O . LEU B 1 136 ? 17.953 -4.648 -4.985 1.00 22.84 147 LEU B O 1
ATOM 2189 N N . ASP B 1 137 ? 17.251 -5.857 -6.740 1.00 24.27 148 ASP B N 1
ATOM 2190 C CA . ASP B 1 137 ? 16.173 -4.918 -7.044 1.00 27.14 148 ASP B CA 1
ATOM 2191 C C . ASP B 1 137 ? 15.110 -4.840 -5.951 1.00 28.04 148 ASP B C 1
ATOM 2192 O O . ASP B 1 137 ? 14.334 -3.880 -5.909 1.00 31.69 148 ASP B O 1
ATOM 2197 N N . ASP B 1 138 ? 15.053 -5.848 -5.085 1.00 26.42 149 ASP B N 1
ATOM 2198 C CA . ASP B 1 138 ? 14.117 -5.819 -3.966 1.00 27.55 149 ASP B CA 1
ATOM 2199 C C . ASP B 1 138 ? 14.612 -4.927 -2.824 1.00 27.25 149 ASP B C 1
ATOM 2200 O O . ASP B 1 138 ? 13.859 -4.628 -1.897 1.00 29.66 149 ASP B O 1
ATOM 2205 N N . ILE B 1 139 ? 15.870 -4.490 -2.893 1.00 25.74 150 ILE B N 1
ATOM 2206 C CA . ILE B 1 139 ? 16.418 -3.595 -1.875 1.00 24.90 150 ILE B CA 1
ATOM 2207 C C . ILE B 1 139 ? 16.063 -2.154 -2.217 1.00 25.95 150 ILE B C 1
ATOM 2208 O O . ILE B 1 139 ? 16.667 -1.547 -3.107 1.00 26.73 150 ILE B O 1
ATOM 2213 N N . LYS B 1 140 ? 15.090 -1.603 -1.499 1.00 27.43 151 LYS B N 1
ATOM 2214 C CA . LYS B 1 140 ? 14.564 -0.296 -1.856 1.00 30.60 151 LYS B CA 1
ATOM 2215 C C . LYS B 1 140 ? 14.689 0.723 -0.732 1.00 31.17 151 LYS B C 1
ATOM 2216 O O . LYS B 1 140 ? 14.218 1.861 -0.854 1.00 34.18 151 LYS B O 1
ATOM 2222 N N . ASP B 1 141 ? 15.342 0.322 0.351 1.00 28.17 152 ASP B N 1
ATOM 2223 C CA . ASP B 1 141 ? 15.369 1.145 1.560 1.00 29.26 152 ASP B CA 1
ATOM 2224 C C . ASP B 1 141 ? 16.746 1.709 1.906 1.00 27.76 152 ASP B C 1
ATOM 2225 O O . ASP B 1 141 ? 16.911 2.350 2.950 1.00 29.22 152 ASP B O 1
ATOM 2230 N N . ARG B 1 142 ? 17.722 1.489 1.027 1.00 26.33 153 ARG B N 1
ATOM 2231 C CA . ARG B 1 142 ? 19.087 1.949 1.265 1.00 26.27 153 ARG B CA 1
ATOM 2232 C C . ARG B 1 142 ? 19.819 1.997 -0.065 1.00 27.01 153 ARG B C 1
ATOM 2233 O O . ARG B 1 142 ? 19.432 1.303 -1.003 1.00 26.78 153 ARG B O 1
ATOM 2241 N N . PRO B 1 143 ? 20.883 2.812 -0.155 1.00 26.14 154 PRO B N 1
ATOM 2242 C CA . PRO B 1 143 ? 21.604 2.878 -1.429 1.00 24.99 154 PRO B CA 1
ATOM 2243 C C . PRO B 1 143 ? 22.376 1.597 -1.700 1.00 24.01 154 PRO B C 1
ATOM 2244 O O . PRO B 1 143 ? 22.900 0.966 -0.773 1.00 23.11 154 PRO B O 1
ATOM 2248 N N . TRP B 1 144 ? 22.430 1.192 -2.963 1.00 22.04 155 TRP B N 1
ATOM 2249 C CA . TRP B 1 144 ? 23.293 0.074 -3.342 1.00 20.44 155 TRP B CA 1
ATOM 2250 C C . TRP B 1 144 ? 23.747 0.261 -4.780 1.00 20.58 155 TRP B C 1
ATOM 2251 O O . TRP B 1 144 ? 23.102 0.967 -5.565 1.00 22.69 155 TRP B O 1
ATOM 2262 N N . GLN B 1 145 ? 24.868 -0.377 -5.103 1.00 19.90 156 GLN B N 1
ATOM 2263 C CA . GLN B 1 145 ? 25.468 -0.291 -6.418 1.00 21.64 156 GLN B CA 1
ATOM 2264 C C . GLN B 1 145 ? 26.214 -1.582 -6.653 1.00 20.50 156 GLN B C 1
ATOM 2265 O O . GLN B 1 145 ? 26.791 -2.145 -5.709 1.00 21.18 156 GLN B O 1
ATOM 2271 N N . ILE B 1 146 ? 26.173 -2.086 -7.886 1.00 19.88 157 ILE B N 1
ATOM 2272 C CA . ILE B 1 146 ? 26.998 -3.232 -8.253 1.00 20.43 157 ILE B CA 1
ATOM 2273 C C . ILE B 1 146 ? 28.039 -2.779 -9.273 1.00 20.44 157 ILE B C 1
ATOM 2274 O O . ILE B 1 146 ? 27.698 -2.146 -10.279 1.00 21.92 157 ILE B O 1
ATOM 2279 N N . VAL B 1 147 ? 29.303 -3.086 -8.987 1.00 19.17 158 VAL B N 1
ATOM 2280 C CA . VAL B 1 147 ? 30.451 -2.650 -9.796 1.00 18.78 158 VAL B CA 1
ATOM 2281 C C . VAL B 1 147 ? 31.340 -3.848 -10.127 1.00 18.82 158 VAL B C 1
ATOM 2282 O O . VAL B 1 147 ? 31.779 -4.551 -9.224 1.00 19.53 158 VAL B O 1
ATOM 2286 N N . PRO B 1 148 ? 31.587 -4.117 -11.420 1.00 18.08 159 PRO B N 1
ATOM 2287 C CA . PRO B 1 148 ? 32.497 -5.221 -11.763 1.00 18.06 159 PRO B CA 1
ATOM 2288 C C . PRO B 1 148 ? 33.934 -4.867 -11.395 1.00 18.15 159 PRO B C 1
ATOM 2289 O O . PRO B 1 148 ? 34.358 -3.714 -11.545 1.00 19.34 159 PRO B O 1
ATOM 2293 N N . SER B 1 149 ? 34.679 -5.847 -10.898 1.00 17.92 160 SER B N 1
ATOM 2294 C CA . SER B 1 149 ? 36.051 -5.607 -10.464 1.00 16.57 160 SER B CA 1
ATOM 2295 C C . SER B 1 149 ? 36.966 -6.754 -10.845 1.00 17.89 160 SER B C 1
ATOM 2296 O O . SER B 1 149 ? 36.525 -7.904 -11.020 1.00 18.38 160 SER B O 1
ATOM 2299 N N . ASN B 1 150 ? 38.246 -6.427 -10.954 1.00 18.62 161 ASN B N 1
ATOM 2300 C CA . ASN B 1 150 ? 39.310 -7.413 -11.070 1.00 19.52 161 ASN B CA 1
ATOM 2301 C C . ASN B 1 150 ? 40.202 -7.173 -9.860 1.00 19.62 161 ASN B C 1
ATOM 2302 O O . ASN B 1 150 ? 40.917 -6.172 -9.798 1.00 19.89 161 ASN B O 1
ATOM 2307 N N . GLY B 1 151 ? 40.129 -8.072 -8.885 1.00 18.79 162 GLY B N 1
ATOM 2308 C CA . GLY B 1 151 ? 40.889 -7.907 -7.658 1.00 19.98 162 GLY B CA 1
ATOM 2309 C C . GLY B 1 151 ? 42.389 -8.029 -7.856 1.00 20.76 162 GLY B C 1
ATOM 2310 O O . GLY B 1 151 ? 43.165 -7.517 -7.052 1.00 22.41 162 GLY B O 1
ATOM 2311 N N . LEU B 1 152 ? 42.803 -8.692 -8.932 1.00 22.00 163 LEU B N 1
ATOM 2312 C CA . LEU B 1 152 ? 44.223 -8.897 -9.190 1.00 22.71 163 LEU B CA 1
ATOM 2313 C C . LEU B 1 152 ? 44.898 -7.639 -9.729 1.00 23.52 163 LEU B C 1
ATOM 2314 O O . LEU B 1 152 ? 46.063 -7.376 -9.419 1.00 26.41 163 LEU B O 1
ATOM 2319 N N . THR B 1 153 ? 44.182 -6.890 -10.570 1.00 23.87 164 THR B N 1
ATOM 2320 C CA . THR B 1 153 ? 44.707 -5.659 -11.165 1.00 24.23 164 THR B CA 1
ATOM 2321 C C . THR B 1 153 ? 44.224 -4.413 -10.434 1.00 23.30 164 THR B C 1
ATOM 2322 O O . THR B 1 153 ? 44.824 -3.342 -10.548 1.00 25.58 164 THR B O 1
ATOM 2326 N N . GLY B 1 154 ? 43.102 -4.548 -9.738 1.00 22.59 165 GLY B N 1
ATOM 2327 C CA . GLY B 1 154 ? 42.481 -3.430 -9.058 1.00 22.03 165 GLY B CA 1
ATOM 2328 C C . GLY B 1 154 ? 41.467 -2.716 -9.936 1.00 21.46 165 GLY B C 1
ATOM 2329 O O . GLY B 1 154 ? 40.813 -1.776 -9.477 1.00 20.68 165 GLY B O 1
ATOM 2330 N N . GLU B 1 155 ? 41.305 -3.151 -11.186 1.00 21.34 166 GLU B N 1
ATOM 2331 C CA . GLU B 1 155 ? 40.384 -2.440 -12.078 1.00 22.57 166 GLU B CA 1
ATOM 2332 C C . GLU B 1 155 ? 38.954 -2.453 -11.526 1.00 21.30 166 GLU B C 1
ATOM 2333 O O . GLU B 1 155 ? 38.426 -3.509 -11.179 1.00 22.60 166 GLU B O 1
ATOM 2339 N N . GLY B 1 156 ? 38.346 -1.270 -11.431 1.00 21.28 167 GLY B N 1
ATOM 2340 C CA . GLY B 1 156 ? 36.997 -1.124 -10.904 1.00 20.92 167 GLY B CA 1
ATOM 2341 C C . GLY B 1 156 ? 36.903 -0.875 -9.408 1.00 19.92 167 GLY B C 1
ATOM 2342 O O . GLY B 1 156 ? 35.869 -0.394 -8.919 1.00 20.81 167 GLY B O 1
ATOM 2343 N N . VAL B 1 157 ? 37.969 -1.180 -8.669 1.00 19.20 168 VAL B N 1
ATOM 2344 C CA . VAL B 1 157 ? 37.911 -1.082 -7.202 1.00 18.73 168 VAL B CA 1
ATOM 2345 C C . VAL B 1 157 ? 37.745 0.364 -6.737 1.00 20.41 168 VAL B C 1
ATOM 2346 O O . VAL B 1 157 ? 36.860 0.669 -5.924 1.00 20.99 168 VAL B O 1
ATOM 2350 N N . ASP B 1 158 ? 38.583 1.258 -7.252 1.00 20.69 169 ASP B N 1
ATOM 2351 C CA . ASP B 1 158 ? 38.502 2.660 -6.875 1.00 20.21 169 ASP B CA 1
ATOM 2352 C C . ASP B 1 158 ? 37.143 3.317 -7.190 1.00 20.29 169 ASP B C 1
ATOM 2353 O O . ASP B 1 158 ? 36.613 4.093 -6.381 1.00 20.43 169 ASP B O 1
ATOM 2358 N N . LYS B 1 159 ? 36.585 3.009 -8.354 1.00 21.95 170 LYS B N 1
ATOM 2359 C CA . LYS B 1 159 ? 35.281 3.531 -8.713 1.00 23.85 170 LYS B CA 1
ATOM 2360 C C . LYS B 1 159 ? 34.235 3.126 -7.690 1.00 21.82 170 LYS B C 1
ATOM 2361 O O . LYS B 1 159 ? 33.399 3.941 -7.287 1.00 23.27 170 LYS B O 1
ATOM 2363 N N . GLY B 1 160 ? 34.281 1.866 -7.265 1.00 20.89 171 GLY B N 1
ATOM 2364 C CA . GLY B 1 160 ? 33.330 1.376 -6.293 1.00 20.36 171 GLY B CA 1
ATOM 2365 C C . GLY B 1 160 ? 33.500 2.040 -4.943 1.00 20.25 171 GLY B C 1
ATOM 2366 O O . GLY B 1 160 ? 32.522 2.501 -4.345 1.00 20.46 171 GLY B O 1
ATOM 2367 N N . ILE B 1 161 ? 34.729 2.086 -4.447 1.00 19.30 172 ILE B N 1
ATOM 2368 C CA . ILE B 1 161 ? 34.990 2.704 -3.149 1.00 19.83 172 ILE B CA 1
ATOM 2369 C C . ILE B 1 161 ? 34.607 4.186 -3.137 1.00 19.57 172 ILE B C 1
ATOM 2370 O O . ILE B 1 161 ? 34.075 4.681 -2.126 1.00 21.06 172 ILE B O 1
ATOM 2375 N N . ASP B 1 162 ? 34.856 4.896 -4.241 1.00 19.98 173 ASP B N 1
ATOM 2376 C CA . ASP B 1 162 ? 34.482 6.311 -4.309 1.00 20.17 173 ASP B CA 1
ATOM 2377 C C . ASP B 1 162 ? 32.977 6.507 -4.228 1.00 21.18 173 ASP B C 1
ATOM 2378 O O . ASP B 1 162 ? 32.501 7.470 -3.631 1.00 23.21 173 ASP B O 1
ATOM 2383 N N . TRP B 1 163 ? 32.230 5.598 -4.847 1.00 21.27 174 TRP B N 1
ATOM 2384 C CA . TRP B 1 163 ? 30.780 5.623 -4.738 1.00 21.25 174 TRP B CA 1
ATOM 2385 C C . TRP B 1 163 ? 30.344 5.472 -3.288 1.00 20.75 174 TRP B C 1
ATOM 2386 O O . TRP B 1 163 ? 29.515 6.240 -2.786 1.00 22.96 174 TRP B O 1
ATOM 2397 N N . LEU B 1 164 ? 30.931 4.496 -2.610 1.00 19.37 175 LEU B N 1
ATOM 2398 C CA . LEU B 1 164 ? 30.561 4.198 -1.237 1.00 20.31 175 LEU B CA 1
ATOM 2399 C C . LEU B 1 164 ? 30.932 5.350 -0.308 1.00 20.97 175 LEU B C 1
ATOM 2400 O O . LEU B 1 164 ? 30.127 5.754 0.547 1.00 23.10 175 LEU B O 1
ATOM 2405 N N . ALA B 1 165 ? 32.143 5.879 -0.469 1.00 20.45 176 ALA B N 1
ATOM 2406 C CA . ALA B 1 165 ? 32.635 6.921 0.431 1.00 22.26 176 ALA B CA 1
ATOM 2407 C C . ALA B 1 165 ? 31.763 8.175 0.410 1.00 24.28 176 ALA B C 1
ATOM 2408 O O . ALA B 1 165 ? 31.527 8.790 1.456 1.00 26.91 176 ALA B O 1
ATOM 2410 N N . GLU B 1 166 ? 31.268 8.545 -0.768 1.00 25.19 177 GLU B N 1
ATOM 2411 C CA . GLU B 1 166 ? 30.411 9.721 -0.873 1.00 28.76 177 GLU B CA 1
ATOM 2412 C C . GLU B 1 166 ? 29.009 9.486 -0.296 1.00 27.05 177 GLU B C 1
ATOM 2413 O O . GLU B 1 166 ? 28.302 10.448 0.020 1.00 31.07 177 GLU B O 1
ATOM 2419 N N . ARG B 1 167 ? 28.632 8.220 -0.093 1.00 27.50 178 ARG B N 1
ATOM 2420 C CA . ARG B 1 167 ? 27.310 7.917 0.448 1.00 29.21 178 ARG B CA 1
ATOM 2421 C C . ARG B 1 167 ? 27.274 7.707 1.960 1.00 29.32 178 ARG B C 1
ATOM 2422 O O . ARG B 1 167 ? 26.212 7.484 2.535 1.00 31.33 178 ARG B O 1
ATOM 2430 N N . LEU B 1 168 ? 28.428 7.803 2.601 1.00 29.88 179 LEU B N 1
ATOM 2431 C CA . LEU B 1 168 ? 28.485 7.695 4.053 1.00 31.74 179 LEU B CA 1
ATOM 2432 C C . LEU B 1 168 ? 27.732 8.833 4.723 1.00 36.25 179 LEU B C 1
ATOM 2433 O O . LEU B 1 168 ? 27.732 9.960 4.230 1.00 37.02 179 LEU B O 1
ATOM 2438 N N . SER B 1 169 ? 27.080 8.519 5.838 1.00 39.73 180 SER B N 1
ATOM 2439 C CA . SER B 1 169 ? 26.407 9.524 6.656 1.00 42.26 180 SER B CA 1
ATOM 2440 C C . SER B 1 169 ? 26.432 9.138 8.127 1.00 44.22 180 SER B C 1
ATOM 2441 O O . SER B 1 169 ? 27.239 8.304 8.548 1.00 45.78 180 SER B O 1
#

CATH classification: 3.40.50.300

Foldseek 3Di:
DAEEEEEEAPPLCRVLLVVVVVLFDWDWDDDPPYIYIYGYPPDPPSCLVVVLVVQQRHQEYEYGGAQQDLVSLQVRLVSVVCSVPDPNHDQHEYEYEQEPCVDPRGDDPVVSCVSNVVVVSDRHHYDYFYAYSNVNPRSVVRVVVRVVRGD/DAEEEEEEAPPLQRVLQVCVVANDPPDDDDDPDDDDFDWDWDDDPVYIYTYGHPPDPPPCLVVVLVSQQRHQEYEYGGAQQCLPCLLVRLVSVVVSVPDPNHDQHEYEYEQEPPVDPNGDDQVVSCVSNVVVVSDRHHYDYWYAYSNVNPGSVVRVVVRVVRGD

Sequence (315 aa):
KVNVLVVGLDNSGKTTIIERLKGFTVDEVEKGPLTFTVFDMSGAGRYRTLWEQYYREADAVVFVVDSADKLRMVVARDEMEHMLKHSNMRKVPILYFANKKDLPVAMPPVEIAQALGLDDIKDRPWQIVPSNGLTGEGVDKGIDWLAERRLSKVNVLVVGLDNSGKTTIIERLKPRPRQAAEVAPTVGFTVDEVEKGPLTFTVFDMSGAGRYRTLWEQYYREADAVVFVVDSADKLRMVVARDEMEHMLKHSNMRKVPILYFANKKDLPVAMPPVEIAQALGLDDIKDRPWQIVPSNGLTGEGVDKGIDWLAERLS

Nearest PDB structures (foldseek):
  4v0k-assembly1_A  TM=1.003E+00  e=8.544E-31  Chlamydomonas reinhardtii
  4v0l-assembly1_A  TM=8.446E-01  e=6.194E-31  Chlamydomonas reinhardtii
  4v0m-assembly1_E  TM=8.425E-01  e=3.299E-30  Chlamydomonas reinhardtii
  5di3-assembly1_A  TM=8.326E-01  e=1.911E-18  Chlamydomonas reinhardtii
  1upt-assembly1_A  TM=8.311E-01  e=2.636E-18  Homo sapiens

Secondary structure (DSSP, 8-state):
-EEEEEE--TTSSHHHHHHHH----EEEEEETTEEEEEE---SGGGTHHHHGGGSTT-SEEEEEEETT-HHHHHHHHHHHHHHHH-TT--S--EEEEEE-TTSTTPPPHHHHHHHHTGGG--SS-EEEEEE-TTT-TTHHHHHHHHHTT--/-EEEEEE-STTSSHHHHHHHHS------SPPPPP-SS--EEEEETTEEEEE----SGGGTHHHHHTTSTT-SEEEEEEETT-HHHHHHHHHHHHHHHH-TT--S--EEEEEE-TTSTTPPPHHHHHHHHTGGG--SS-EEEEE--TTT-TTHHHHHHHHHHH--

Organism: Chlamydomonas reinhardtii (NCBI:txid3055)

Radius of gyration: 22.22 Å; Cα contacts (8 Å, |Δi|>4): 575; chains: 2; bounding box: 43×38×67 Å

B-factor: mean 30.32, std 9.99, range [15.78, 66.35]